Protein 7ZNX (pdb70)

B-factor: mean 15.58, std 8.01, range [6.92, 52.39]

Radius of gyration: 19.95 Å; Cα contacts (8 Å, |Δi|>4): 826; chains: 2; bounding box: 30×47×55 Å

Foldseek 3Di:
DQKWWKAQPVLRFTFFQPPVPSWFTAGHHDDPDQRRIWDWDDPDPQKTWTAGRVPRFTWAFPPHDDDAFGFITTHNDTAIWHWAADPVGSQWIWTARPPDQWTWFQPPLSHNDGPRTIHTHGDDPRSRRIIHIGGD/DFKWWKAQQQQRFTFFQPPVPSWFTAGAHDDPPQRRIWDWADPDPQKTWTAGRVPRFTWAFPPHDDEAFGFTTTHPDTAIWHWAADPVGRQWIWTARPPFQWTWFQPPLNHNDGPRTIHTHGDDNRSRRIIHIGGD

Nearest PDB structures (foldseek):
  7znx-assembly2_B  TM=1.006E+00  e=2.587E-26  Coprinopsis cinerea
  4izx-assembly1_A  TM=9.818E-01  e=1.485E-15  Macrolepiota procera
  3pg0-assembly1_A  TM=9.093E-01  e=1.944E-11  synthetic construct
  3vsf-assembly4_D  TM=8.795E-01  e=3.672E-07  Acetivibrio thermocellus ATCC 27405
  8bez-assembly1_B  TM=7.295E-01  e=6.936E-03  Lysinibacillus sphaericus

InterPro domains:
  IPR000772 Ricin B, lectin domain [PF14200] (3-77)
  IPR035992 Ricin B-like lectins [SSF50370] (2-121)

Sequence (272 aa):
PGRYRVINVKGGTALDLDINNNSTVHGWAFHGGDNQLWDFEHIGDNIWTICNANTGGYLAIVNGIAGDGVKKAVSWADPFEWAVWPDENDGSVWRIGVPDTAFHLDLSDHGNSADGTAVQVWNASDGRNQCWVVEEAPGRYRVINVKGGTALDLDINNNSTVHGWAFHGGDNQLWDFEEHIGDNIWTICNANTGGYLAIVNGIAGDGVKAVSWADPFEWAVWPDENDGSVWRIGVPDTAFHLDLSDHGNSSADGTAVQVWNASDGRNQCWVVEEA

Solvent-accessible surface area: 11494 Å² total; per-residue (Å²): 66,16,102,4,67,0,23,2,53,111,8,50,8,0,1,4,0,26,109,137,80,67,44,55,2,13,2,97,53,74,111,31,28,72,7,0,14,1,15,1,77,22,91,25,136,22,36,2,9,0,20,2,21,64,58,42,7,53,0,0,0,66,131,30,141,31,17,74,23,38,92,4,19,24,73,104,97,75,25,83,0,18,1,58,39,6,131,118,54,56,80,9,31,6,0,1,19,38,157,59,49,40,12,0,8,1,18,99,155,4,55,70,52,74,35,13,27,0,19,0,107,62,49,57,114,29,62,18,1,0,2,41,8,53,80,61,123,34,96,44,72,0,24,2,51,116,9,50,8,0,1,4,0,24,108,135,82,68,45,55,1,14,2,98,54,76,111,31,26,71,7,0,15,2,20,8,90,93,86,26,139,91,35,54,6,0,22,2,19,65,59,42,8,48,0,0,0,40,33,20,6,3,1,38,7,0,85,3,19,27,77,98,98,76,24,88,0,19,18,70,73,5,135,115,53,54,81,11,79,6,0,0,14,33,146,33,50,8,14,0,6,0,14,97,140,5,57,70,53,74,34,17,29,0,12,0,104,57,49,56,111,28,67,11,1,0,2,41,20,57,130,76

Organism: Coprinopsis cinerea (strain Okayama-7 / 130 / ATCC MYA-4618 / FGSC 9003) (NCBI:txid240176)

Secondary structure (DSSP, 8-state):
--EEEEEETTT-PEEEE-TTTS-BEEEE-----GGG-EEEEEEETTEEEEEETTT-PEEEEGGG---TTPBEEEESS---EEEEE-SS-TTSEEEE-TTSSEEEEEHHHH--STTEEEEEEE--S-GGG-EEEEE-/-EEEEEEETTT--EEEE-TTTS-BEEEE-----GGG-EEEEEEETTEEEEEETTT-PEEEETTS---TTPBEEEESS---EEEEE-SS-TTSEEEE-TTSSEEEEEHHHH--STTEEEEEEE--S-GGG-EEEEE-

Structure (mmCIF, N/CA/C/O backbone):
data_7ZNX
#
_entry.id   7ZNX
#
_cell.length_a   34.664
_cell.length_b   94.403
_cell.length_c   52.151
_cell.angle_alpha   90.000
_cell.angle_beta   103.060
_cell.angle_gamma   90.000
#
_symmetry.space_group_name_H-M   'P 1 21 1'
#
loop_
_entity.id
_entity.type
_entity.pdbx_description
1 polymer 'Cocaprin 1'
2 water water
#
loop_
_atom_site.group_PDB
_atom_site.id
_atom_site.type_symbol
_atom_site.label_atom_id
_atom_site.label_alt_id
_atom_site.label_comp_id
_atom_site.label_asym_id
_atom_site.label_entity_id
_atom_site.label_seq_id
_atom_site.pdbx_PDB_ins_code
_atom_site.Cartn_x
_atom_site.Cartn_y
_atom_site.Cartn_z
_atom_site.occupancy
_atom_site.B_iso_or_equiv
_atom_site.auth_seq_id
_atom_site.auth_comp_id
_atom_site.auth_asym_id
_atom_site.auth_atom_id
_atom_site.pdbx_PDB_model_num
ATOM 1 N N . PRO A 1 4 ? 45.018 11.168 70.889 1.00 34.94 3 PRO A N 1
ATOM 2 C CA . PRO A 1 4 ? 44.177 12.171 71.561 1.00 38.95 3 PRO A CA 1
ATOM 3 C C . PRO A 1 4 ? 42.718 11.704 71.657 1.00 29.40 3 PRO A C 1
ATOM 4 O O . PRO A 1 4 ? 42.396 10.706 71.035 1.00 33.10 3 PRO A O 1
ATOM 8 N N . GLY A 1 5 ? 41.889 12.425 72.420 1.00 24.38 4 GLY A N 1
ATOM 9 C CA . GLY A 1 5 ? 40.471 12.051 72.598 1.00 17.69 4 GLY A CA 1
ATOM 10 C C . GLY A 1 5 ? 39.984 11.125 71.499 1.00 14.75 4 GLY A C 1
ATOM 11 O O . GLY A 1 5 ? 39.818 11.600 70.356 1.00 14.31 4 GLY A O 1
ATOM 12 N N . ARG A 1 6 ? 39.776 9.845 71.824 1.00 11.30 5 ARG A N 1
ATOM 13 C CA . ARG A 1 6 ? 39.362 8.867 70.788 1.00 10.02 5 ARG A CA 1
ATOM 14 C C . ARG A 1 6 ? 37.831 8.817 70.687 1.00 10.70 5 ARG A C 1
ATOM 15 O O . ARG A 1 6 ? 37.133 8.657 71.704 1.00 10.69 5 ARG A O 1
ATOM 23 N N . TYR A 1 7 ? 37.300 9.034 69.490 1.00 10.45 6 TYR A N 1
ATOM 24 C CA . TYR A 1 7 ? 35.839 9.157 69.293 1.00 10.42 6 TYR A CA 1
ATOM 25 C C . TYR A 1 7 ? 35.337 8.282 68.132 1.00 9.85 6 TYR A C 1
ATOM 26 O O . TYR A 1 7 ? 36.062 8.001 67.184 1.00 9.52 6 TYR A O 1
ATOM 35 N N . ARG A 1 8 ? 34.092 7.854 68.239 1.00 9.87 7 ARG A N 1
ATOM 36 C CA . ARG A 1 8 ? 33.334 7.376 67.064 1.00 9.79 7 ARG A CA 1
ATOM 37 C C . ARG A 1 8 ? 32.633 8.570 66.417 1.00 9.00 7 ARG A C 1
ATOM 38 O O . ARG A 1 8 ? 32.421 9.620 67.088 1.00 8.95 7 ARG A O 1
ATOM 46 N N . VAL A 1 9 ? 32.330 8.453 65.132 1.00 8.34 8 VAL A N 1
ATOM 47 C CA . VAL A 1 9 ? 31.766 9.568 64.330 1.00 8.34 8 VAL A CA 1
ATOM 48 C C . VAL A 1 9 ? 30.635 8.972 63.515 1.00 8.97 8 VAL A C 1
ATOM 49 O O . VAL A 1 9 ? 30.906 8.250 62.561 1.00 8.53 8 VAL A O 1
ATOM 53 N N . ILE A 1 10 ? 29.405 9.193 63.958 1.00 8.97 9 ILE A N 1
ATOM 54 C CA . ILE A 1 10 ? 28.234 8.518 63.387 1.00 8.71 9 ILE A CA 1
ATOM 55 C C . ILE A 1 10 ? 27.482 9.531 62.534 1.00 8.53 9 ILE A C 1
ATOM 56 O O . ILE A 1 10 ? 27.127 10.641 63.028 1.00 9.00 9 ILE A O 1
ATOM 61 N N . ASN A 1 11 ? 27.165 9.142 61.311 1.00 8.05 10 ASN A N 1
ATOM 62 C CA . ASN A 1 11 ? 26.374 9.998 60.397 1.00 8.30 10 ASN A CA 1
ATOM 63 C C . ASN A 1 11 ? 24.954 10.130 60.969 1.00 8.78 10 ASN A C 1
ATOM 64 O O . ASN A 1 11 ? 24.325 9.115 61.274 1.00 9.89 10 ASN A O 1
ATOM 69 N N . VAL A 1 12 ? 24.407 11.336 61.018 1.00 9.12 11 VAL A N 1
ATOM 70 C CA . VAL A 1 12 ? 23.053 11.562 61.574 1.00 9.40 11 VAL A CA 1
ATOM 71 C C . VAL A 1 12 ? 22.026 10.930 60.633 1.00 10.73 11 VAL A C 1
ATOM 72 O O . VAL A 1 12 ? 21.095 10.234 61.117 1.00 11.10 11 VAL A O 1
ATOM 76 N N . LYS A 1 13 ? 22.140 11.137 59.335 1.00 10.12 12 LYS A N 1
ATOM 77 C CA . LYS A 1 13 ? 21.089 10.614 58.441 1.00 9.98 12 LYS A CA 1
ATOM 78 C C . LYS A 1 13 ? 21.241 9.096 58.244 1.00 11.02 12 LYS A C 1
ATOM 79 O O . LYS A 1 13 ? 20.231 8.392 58.334 1.00 12.54 12 LYS A O 1
ATOM 85 N N . GLY A 1 14 ? 22.450 8.611 57.937 1.00 10.15 13 GLY A N 1
ATOM 86 C CA . GLY A 1 14 ? 22.716 7.209 57.604 1.00 9.59 13 GLY A CA 1
ATOM 87 C C . GLY A 1 14 ? 22.720 6.301 58.845 1.00 9.52 13 GLY A C 1
ATOM 88 O O . GLY A 1 14 ? 22.476 5.102 58.714 1.00 10.08 13 GLY A O 1
ATOM 89 N N . GLY A 1 15 ? 23.061 6.838 60.016 1.00 9.64 14 GLY A N 1
ATOM 90 C CA . GLY A 1 15 ? 23.201 6.061 61.265 1.00 10.15 14 GLY A CA 1
ATOM 91 C C . GLY A 1 15 ? 24.453 5.198 61.343 1.00 10.11 14 GLY A C 1
ATOM 92 O O . GLY A 1 15 ? 24.613 4.479 62.340 1.00 11.75 14 GLY A O 1
ATOM 93 N N . THR A 1 16 ? 25.330 5.300 60.358 1.00 9.55 15 THR A N 1
ATOM 94 C CA . THR A 1 16 ? 26.507 4.433 60.207 1.00 9.55 15 THR A CA 1
ATOM 95 C C . THR A 1 16 ? 27.743 5.198 60.678 1.00 9.25 15 THR A C 1
ATOM 96 O O . THR A 1 16 ? 27.758 6.433 60.660 1.00 9.62 15 THR A O 1
ATOM 100 N N . ALA A 1 17 ? 28.782 4.456 61.020 1.00 8.71 16 ALA A N 1
ATOM 101 C CA . ALA A 1 17 ? 30.043 5.000 61.551 1.00 8.86 16 ALA A CA 1
ATOM 102 C C . ALA A 1 17 ? 30.974 5.348 60.401 1.00 8.81 16 ALA A C 1
ATOM 103 O O . ALA A 1 17 ? 31.072 4.599 59.427 1.00 9.43 16 ALA A O 1
ATOM 105 N N . LEU A 1 18 ? 31.671 6.460 60.562 1.00 8.19 17 LEU A N 1
ATOM 106 C CA . LEU A 1 18 ? 32.817 6.820 59.703 1.00 8.18 17 LEU A CA 1
ATOM 107 C C . LEU A 1 18 ? 33.866 5.717 59.881 1.00 8.22 17 LEU A C 1
ATOM 108 O O . LEU A 1 18 ? 34.305 5.431 61.039 1.00 9.08 17 LEU A O 1
ATOM 113 N N . ASP A 1 19 ? 34.177 5.024 58.789 1.00 8.02 18 ASP A N 1
ATOM 114 C CA . ASP A 1 19 ? 34.906 3.742 58.855 1.00 8.55 18 ASP A CA 1
ATOM 115 C C . ASP A 1 19 ? 36.006 3.733 57.795 1.00 8.62 18 ASP A C 1
ATOM 116 O O . ASP A 1 19 ? 35.739 4.041 56.609 1.00 8.12 18 ASP A O 1
ATOM 121 N N . LEU A 1 20 ? 37.201 3.341 58.195 1.00 9.02 19 LEU A N 1
ATOM 122 C CA . LEU A 1 20 ? 38.319 3.172 57.224 1.00 10.19 19 LEU A CA 1
ATOM 123 C C . LEU A 1 20 ? 38.329 1.716 56.775 1.00 10.24 19 LEU A C 1
ATOM 124 O O . LEU A 1 20 ? 38.531 0.823 57.615 1.00 9.88 19 LEU A O 1
ATOM 129 N N . ASP A 1 21 ? 38.140 1.494 55.491 1.00 10.65 20 ASP A N 1
ATOM 130 C CA . ASP A 1 21 ? 37.988 0.140 54.901 1.00 12.35 20 ASP A CA 1
ATOM 131 C C . ASP A 1 21 ? 39.099 -0.784 55.418 1.00 13.34 20 ASP A C 1
ATOM 132 O O . ASP A 1 21 ? 40.277 -0.498 55.236 1.00 11.72 20 ASP A O 1
ATOM 137 N N . ILE A 1 22 ? 38.699 -1.892 56.021 1.00 15.05 21 ILE A N 1
ATOM 138 C CA . ILE A 1 22 ? 39.603 -2.823 56.736 1.00 17.47 21 ILE A CA 1
ATOM 139 C C . ILE A 1 22 ? 40.477 -3.549 55.711 1.00 21.33 21 ILE A C 1
ATOM 140 O O . ILE A 1 22 ? 41.507 -4.082 56.132 1.00 19.68 21 ILE A O 1
ATOM 145 N N . ASN A 1 23 ? 40.079 -3.572 54.443 1.00 20.62 22 ASN A N 1
ATOM 146 C CA . ASN A 1 23 ? 40.765 -4.364 53.384 1.00 25.26 22 ASN A CA 1
ATOM 147 C C . ASN A 1 23 ? 41.831 -3.520 52.676 1.00 25.41 22 ASN A C 1
ATOM 148 O O . ASN A 1 23 ? 42.938 -4.064 52.436 1.00 28.95 22 ASN A O 1
ATOM 153 N N . ASN A 1 24 ? 41.575 -2.241 52.396 1.00 16.84 23 ASN A N 1
ATOM 154 C CA . ASN A 1 24 ? 42.563 -1.405 51.673 1.00 15.72 23 ASN A CA 1
ATOM 155 C C . ASN A 1 24 ? 43.151 -0.320 52.591 1.00 14.37 23 ASN A C 1
ATOM 156 O O . ASN A 1 24 ? 44.167 0.260 52.215 1.00 14.57 23 ASN A O 1
ATOM 161 N N . ASN A 1 25 ? 42.577 -0.067 53.773 1.00 13.13 24 ASN A N 1
ATOM 162 C CA . ASN A 1 25 ? 43.114 0.937 54.712 1.00 14.24 24 ASN A CA 1
ATOM 163 C C . ASN A 1 25 ? 43.221 2.312 54.061 1.00 12.65 24 ASN A C 1
ATOM 164 O O . ASN A 1 25 ? 44.062 3.087 54.479 1.00 13.38 24 ASN A O 1
ATOM 169 N N . SER A 1 26 ? 42.397 2.600 53.069 1.00 12.62 25 SER A N 1
ATOM 170 C CA . SER A 1 26 ? 42.460 3.859 52.306 1.00 13.57 25 SER A CA 1
ATOM 171 C C . SER A 1 26 ? 41.075 4.485 52.138 1.00 12.06 25 SER A C 1
ATOM 172 O O . SER A 1 26 ? 40.918 5.653 52.484 1.00 12.94 25 SER A O 1
ATOM 175 N N . THR A 1 27 ? 40.102 3.699 51.719 1.00 11.64 26 THR A N 1
ATOM 176 C CA . THR A 1 27 ? 38.747 4.174 51.421 1.00 11.93 26 THR A CA 1
ATOM 177 C C . THR A 1 27 ? 37.992 4.486 52.718 1.00 10.84 26 THR A C 1
ATOM 178 O O . THR A 1 27 ? 38.059 3.713 53.661 1.00 11.75 26 THR A O 1
ATOM 182 N N . VAL A 1 28 ? 37.333 5.627 52.762 1.00 10.66 27 VAL A N 1
ATOM 183 C CA . VAL A 1 28 ? 36.530 5.991 53.936 1.00 9.53 27 VAL A CA 1
ATOM 184 C C . VAL A 1 28 ? 35.080 5.864 53.518 1.00 9.33 27 VAL A C 1
ATOM 185 O O . VAL A 1 28 ? 34.648 6.498 52.493 1.00 8.86 27 VAL A O 1
ATOM 189 N N . HIS A 1 29 ? 34.319 5.132 54.319 1.00 9.97 28 HIS A N 1
ATOM 190 C CA . HIS A 1 29 ? 32.909 4.862 53.988 1.00 9.23 28 HIS A CA 1
ATOM 191 C C . HIS A 1 29 ? 32.068 4.760 55.248 1.00 9.57 28 HIS A C 1
ATOM 192 O O . HIS A 1 29 ? 32.630 4.761 56.372 1.00 9.84 28 HIS A O 1
ATOM 199 N N . GLY A 1 30 ? 30.753 4.681 55.088 1.00 9.09 29 GLY A N 1
ATOM 200 C CA . GLY A 1 30 ? 29.893 4.436 56.248 1.00 8.63 29 GLY A CA 1
ATOM 201 C C . GLY A 1 30 ? 29.748 2.941 56.464 1.00 9.47 29 GLY A C 1
ATOM 202 O O . GLY A 1 30 ? 29.548 2.206 55.488 1.00 10.33 29 GLY A O 1
ATOM 203 N N . TRP A 1 31 ? 29.798 2.506 57.730 1.00 9.35 30 TRP A N 1
ATOM 204 C CA . TRP A 1 31 ? 2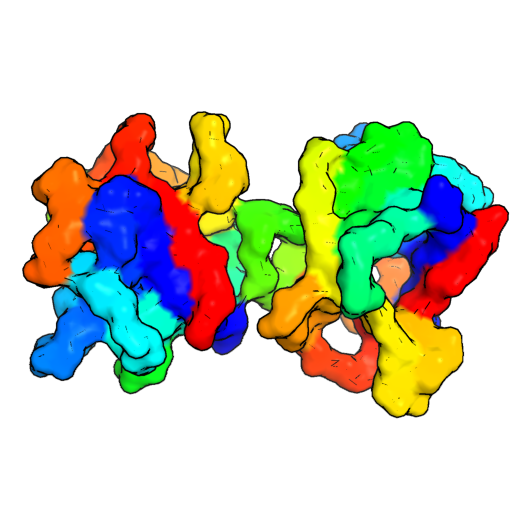9.599 1.077 58.079 1.00 9.93 30 TRP A CA 1
ATOM 205 C C . TRP A 1 31 ? 28.876 0.990 59.411 1.00 9.74 30 TRP A C 1
ATOM 206 O O . TRP A 1 31 ? 29.165 1.808 60.318 1.00 8.82 30 TRP A O 1
ATOM 217 N N . ALA A 1 32 ? 28.026 -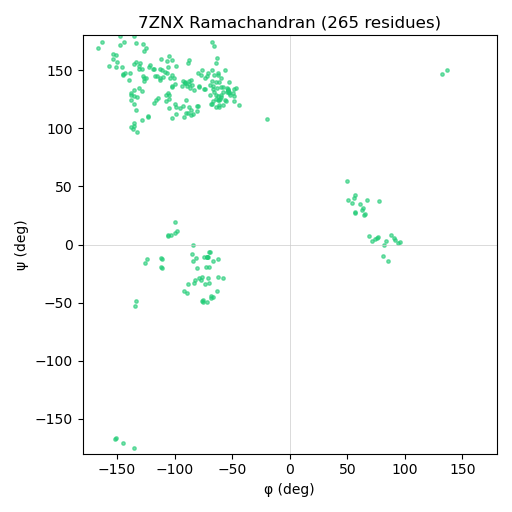0.013 59.565 1.00 9.18 31 ALA A N 1
ATOM 218 C CA . ALA A 1 32 ? 27.335 -0.255 60.838 1.00 9.56 31 ALA A CA 1
ATOM 219 C C . ALA A 1 32 ? 28.353 -0.310 61.991 1.00 9.39 31 ALA A C 1
ATOM 220 O O . ALA A 1 32 ? 29.371 -1.023 61.883 1.00 9.50 31 ALA A O 1
ATOM 222 N N . PHE A 1 33 ? 28.136 0.458 63.053 1.00 10.00 32 PHE A N 1
ATOM 223 C CA . PHE A 1 33 ? 29.135 0.583 64.138 1.00 9.85 32 PHE A CA 1
ATOM 224 C C . PHE A 1 33 ? 29.370 -0.769 64.797 1.00 10.26 32 PHE A C 1
ATOM 225 O O . PHE A 1 33 ? 28.395 -1.367 65.294 1.00 12.78 32 PHE A O 1
ATOM 233 N N . HIS A 1 34 ? 30.629 -1.173 64.897 1.00 9.71 33 HIS A N 1
ATOM 234 C CA . HIS A 1 34 ? 30.967 -2.359 65.708 1.00 9.85 33 HIS A CA 1
ATOM 235 C C . HIS A 1 34 ? 32.004 -2.028 66.771 1.00 10.98 33 HIS A C 1
ATOM 236 O O . HIS A 1 34 ? 32.188 -2.835 67.697 1.00 12.06 33 HIS A O 1
ATOM 243 N N . GLY A 1 35 ? 32.657 -0.872 66.697 1.00 10.97 34 GLY A N 1
ATOM 244 C CA . GLY A 1 35 ? 33.615 -0.493 67.764 1.00 10.59 34 GLY A CA 1
ATOM 245 C C . GLY A 1 35 ? 35.051 -0.922 67.531 1.00 11.41 34 GLY A C 1
ATOM 246 O O . GLY A 1 35 ? 35.872 -0.642 68.405 1.00 11.07 34 GLY A O 1
ATOM 247 N N . GLY A 1 36 ? 35.383 -1.519 66.395 1.00 11.42 35 GLY A N 1
ATOM 248 C CA . GLY A 1 36 ? 36.761 -1.797 65.994 1.00 11.04 35 GLY A CA 1
ATOM 249 C C . GLY A 1 36 ? 37.570 -0.547 65.810 1.00 11.28 35 GLY A C 1
ATOM 250 O O . GLY A 1 36 ? 36.971 0.515 65.516 1.00 10.53 35 GLY A O 1
ATOM 251 N N . ASP A 1 37 ? 38.891 -0.681 65.841 1.00 10.95 36 ASP A N 1
ATOM 252 C CA . ASP A 1 37 ? 39.782 0.506 65.809 1.00 11.79 36 ASP A CA 1
ATOM 253 C C . ASP A 1 37 ? 39.567 1.246 64.489 1.00 11.32 36 ASP A C 1
ATOM 254 O O . ASP A 1 37 ? 39.777 2.462 64.457 1.00 11.09 36 ASP A O 1
ATOM 259 N N . ASN A 1 38 ? 39.168 0.565 63.411 1.00 9.98 37 ASN A N 1
ATOM 260 C CA . ASN A 1 38 ? 39.072 1.277 62.116 1.00 9.99 37 ASN A CA 1
ATOM 261 C C . ASN A 1 38 ? 37.882 2.236 62.122 1.00 9.90 37 ASN A C 1
ATOM 262 O O . ASN A 1 38 ? 37.750 2.999 61.113 1.00 9.09 37 ASN A O 1
ATOM 267 N N . GLN A 1 39 ? 37.011 2.136 63.126 1.00 9.16 38 GLN A N 1
ATOM 268 C CA . GLN A 1 39 ? 35.835 3.045 63.259 1.00 9.02 38 GLN A CA 1
ATOM 269 C C . GLN A 1 39 ? 36.074 4.054 64.387 1.00 8.67 38 GLN A C 1
ATOM 270 O O . GLN A 1 39 ? 35.137 4.746 64.776 1.00 9.04 38 GLN A O 1
ATOM 276 N N . LEU A 1 40 ? 37.281 4.088 64.954 1.00 8.79 39 LEU A N 1
ATOM 277 C CA . LEU A 1 40 ? 37.635 5.044 66.021 1.00 9.52 39 LEU A CA 1
ATOM 278 C C . LEU A 1 40 ? 38.669 6.022 65.501 1.00 9.47 39 LEU A C 1
ATOM 279 O O . LEU A 1 40 ? 39.557 5.673 64.749 1.00 9.15 39 LEU A O 1
ATOM 284 N N . TRP A 1 41 ? 38.541 7.248 65.948 1.00 9.10 40 TRP A N 1
ATOM 285 C CA . TRP A 1 41 ? 39.297 8.370 65.409 1.00 8.85 40 TRP A CA 1
ATOM 286 C C . TRP A 1 41 ? 39.835 9.238 66.541 1.00 8.82 40 TRP A C 1
ATOM 287 O O . TRP A 1 41 ? 39.037 9.683 67.394 1.00 8.54 40 TRP A O 1
ATOM 298 N N . ASP A 1 42 ? 41.144 9.482 66.485 1.00 9.72 41 ASP A N 1
ATOM 299 C CA . ASP A 1 42 ? 41.828 10.341 67.450 1.00 10.69 41 ASP A CA 1
ATOM 300 C C . ASP A 1 42 ? 41.689 11.768 66.937 1.00 10.00 41 ASP A C 1
ATOM 301 O O . ASP A 1 42 ? 42.302 12.123 65.929 1.00 9.87 41 ASP A O 1
ATOM 306 N N . PHE A 1 43 ? 40.918 12.550 67.648 1.00 9.96 42 PHE A N 1
ATOM 307 C CA . PHE A 1 43 ? 40.726 13.991 67.380 1.00 10.14 42 PHE A CA 1
ATOM 308 C C . PHE A 1 43 ? 41.815 14.756 68.126 1.00 11.15 42 PHE A C 1
ATOM 309 O O . PHE A 1 43 ? 41.819 14.754 69.393 1.00 11.90 42 PHE A O 1
ATOM 317 N N . GLU A 1 44 ? 42.733 15.401 67.406 1.00 11.12 43 GLU A N 1
ATOM 318 C CA . GLU A 1 44 ? 43.791 16.215 68.062 1.00 14.01 43 GLU A CA 1
ATOM 319 C C . GLU A 1 44 ? 43.432 17.664 67.793 1.00 13.03 43 GLU A C 1
ATOM 320 O O . GLU A 1 44 ? 43.284 18.025 66.630 1.00 11.00 43 GLU A O 1
ATOM 326 N N . HIS A 1 45 ? 43.274 18.471 68.836 1.00 12.01 44 HIS A N 1
ATOM 327 C CA . HIS A 1 45 ? 42.947 19.896 68.648 1.00 12.84 44 HIS A CA 1
ATOM 328 C C . HIS A 1 45 ? 44.223 20.673 68.318 1.00 14.66 44 HIS A C 1
ATOM 329 O O . HIS A 1 45 ? 45.170 20.622 69.115 1.00 13.85 44 HIS A O 1
ATOM 336 N N . ILE A 1 46 ? 44.237 21.297 67.142 1.00 15.71 45 ILE A N 1
ATOM 337 C CA . ILE A 1 46 ? 45.377 22.096 66.619 1.00 19.55 45 ILE A CA 1
ATOM 338 C C . ILE A 1 46 ? 45.249 23.490 67.229 1.00 19.99 45 ILE A C 1
ATOM 339 O O . ILE A 1 46 ? 46.304 24.069 67.491 1.00 25.54 45 ILE A O 1
ATOM 344 N N . GLY A 1 47 ? 44.038 23.982 67.459 1.00 20.05 46 GLY A N 1
ATOM 345 C CA . GLY A 1 47 ? 43.751 25.382 67.883 1.00 20.17 46 GLY A CA 1
ATOM 346 C C . GLY A 1 47 ? 42.564 25.973 67.133 1.00 21.28 46 GLY A C 1
ATOM 347 O O . GLY A 1 47 ? 42.325 25.585 65.985 1.00 19.03 46 GLY A O 1
ATOM 348 N N . ASP A 1 48 ? 41.818 26.893 67.753 1.00 21.93 47 ASP A N 1
ATOM 349 C CA . ASP A 1 48 ? 40.642 27.575 67.157 1.00 20.42 47 ASP A CA 1
ATOM 350 C C . ASP A 1 48 ? 39.653 26.570 66.563 1.00 19.93 47 ASP A C 1
ATOM 351 O O . ASP A 1 48 ? 38.988 26.876 65.602 1.00 18.83 47 ASP A O 1
ATOM 356 N N . ASN A 1 49 ? 39.467 25.433 67.223 1.00 17.40 48 ASN A N 1
ATOM 357 C C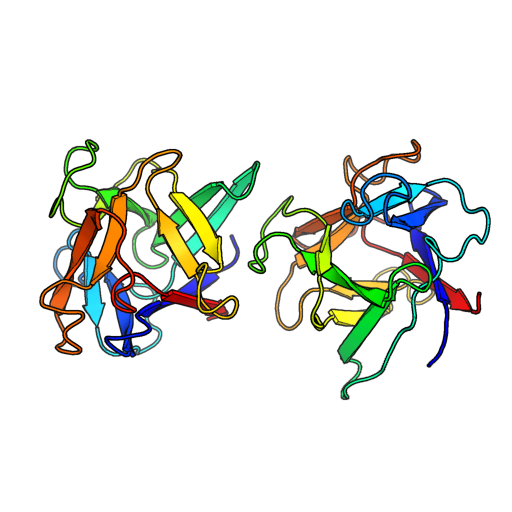A . ASN A 1 49 ? 38.431 24.437 66.856 1.00 17.18 48 ASN A CA 1
ATOM 358 C C . ASN A 1 49 ? 38.740 23.903 65.457 1.00 14.14 48 ASN A C 1
ATOM 359 O O . ASN A 1 49 ? 37.785 23.514 64.760 1.00 15.19 48 ASN A O 1
ATOM 364 N N . ILE A 1 50 ? 40.019 23.889 65.125 1.00 12.96 49 ILE A N 1
ATOM 365 C CA . ILE A 1 50 ? 40.614 23.105 63.989 1.00 13.40 49 ILE A CA 1
ATOM 366 C C . ILE A 1 50 ? 41.246 21.825 64.547 1.00 11.96 49 ILE A C 1
ATOM 367 O O . ILE A 1 50 ? 41.948 21.866 65.557 1.00 12.05 49 ILE A O 1
ATOM 372 N N . TRP A 1 51 ? 41.056 20.722 63.857 1.00 10.93 50 TRP A N 1
ATOM 373 C CA . TRP A 1 51 ? 41.427 19.369 64.336 1.00 10.03 50 TRP A CA 1
ATOM 374 C C . TRP A 1 51 ? 42.126 18.563 63.241 1.00 9.70 50 TRP A C 1
ATOM 375 O O . TRP A 1 51 ? 41.767 18.750 62.065 1.00 10.49 50 TRP A O 1
ATOM 386 N N . THR A 1 52 ? 42.937 17.593 63.663 1.00 9.86 51 THR A N 1
ATOM 387 C CA . THR A 1 52 ? 43.280 16.422 62.851 1.00 10.01 51 THR A CA 1
ATOM 388 C C . THR A 1 52 ? 42.505 15.232 63.427 1.00 9.73 51 THR A C 1
ATOM 389 O O . THR A 1 52 ? 42.153 15.202 64.623 1.00 10.33 51 THR A O 1
ATOM 393 N N . ILE A 1 53 ? 42.227 14.274 62.560 1.00 9.41 52 ILE A N 1
ATOM 394 C CA . ILE A 1 53 ? 41.280 13.168 62.846 1.00 9.57 52 ILE A CA 1
ATOM 395 C C . ILE A 1 53 ? 41.972 11.918 62.341 1.00 9.82 52 ILE A C 1
ATOM 396 O O . ILE A 1 53 ? 42.078 11.740 61.128 1.00 9.67 52 ILE A O 1
ATOM 401 N N . CYS A 1 54 ? 42.492 11.134 63.258 1.00 9.62 53 CYS A N 1
ATOM 402 C CA . CYS A 1 54 ? 43.496 10.119 62.920 1.00 10.69 53 CYS A CA 1
ATOM 403 C C . CYS A 1 54 ? 42.955 8.728 63.250 1.00 9.88 53 CYS A C 1
ATOM 404 O O . CYS A 1 54 ? 42.561 8.460 64.370 1.00 9.56 53 CYS A O 1
ATOM 407 N N . ASN A 1 55 ? 42.903 7.867 62.256 1.00 9.00 54 ASN A N 1
ATOM 408 C CA . ASN A 1 55 ? 42.318 6.536 62.463 1.00 9.38 54 ASN A CA 1
ATOM 409 C C . ASN A 1 55 ? 43.081 5.773 63.554 1.00 10.21 54 ASN A C 1
ATOM 410 O O . ASN A 1 55 ? 44.307 5.674 63.457 1.00 9.78 54 ASN A O 1
ATOM 415 N N . ALA A 1 56 ? 42.368 5.130 64.449 1.00 10.63 55 ALA A N 1
ATOM 416 C CA . ALA A 1 56 ? 42.953 4.321 65.550 1.00 10.65 55 ALA A CA 1
ATOM 417 C C . ALA A 1 56 ? 43.588 3.066 64.968 1.00 12.13 55 ALA A C 1
ATOM 418 O O . ALA A 1 56 ? 44.547 2.536 65.586 1.00 13.06 55 ALA A O 1
ATOM 420 N N . ASN A 1 57 ? 43.038 2.513 63.892 1.00 11.97 56 ASN A N 1
ATOM 421 C CA . ASN A 1 57 ? 43.527 1.215 63.373 1.00 12.62 56 ASN A CA 1
ATOM 422 C C . ASN A 1 57 ? 44.899 1.442 62.728 1.00 13.49 56 ASN A C 1
ATOM 423 O O . ASN A 1 57 ? 45.832 0.651 62.978 1.00 16.22 56 ASN A O 1
ATOM 428 N N . THR A 1 58 ? 45.017 2.435 61.854 1.00 11.51 57 THR A N 1
ATOM 429 C CA . THR A 1 58 ? 46.183 2.553 60.950 1.00 12.08 57 THR A CA 1
ATOM 430 C C . THR A 1 58 ? 47.085 3.734 61.294 1.00 11.16 57 THR A C 1
ATOM 431 O O . THR A 1 58 ? 48.212 3.779 60.742 1.00 12.70 57 THR A O 1
ATOM 435 N N . GLY A 1 59 ? 46.620 4.744 62.015 1.00 11.13 58 GLY A N 1
ATOM 436 C CA . GLY A 1 59 ? 47.403 5.978 62.165 1.00 11.58 58 GLY A CA 1
ATOM 437 C C . GLY A 1 59 ? 47.237 6.926 60.975 1.00 11.76 58 GLY A C 1
ATOM 438 O O . GLY A 1 59 ? 47.914 7.984 60.946 1.00 12.99 58 GLY A O 1
ATOM 439 N N . GLY A 1 60 ? 46.444 6.546 59.986 1.00 12.03 59 GLY A N 1
ATOM 440 C CA . GLY A 1 60 ? 46.139 7.420 58.840 1.00 12.34 59 GLY A CA 1
ATOM 441 C C . GLY A 1 60 ? 45.190 8.537 59.214 1.00 13.06 59 GLY A C 1
ATOM 442 O O . GLY A 1 60 ? 44.181 8.270 59.904 1.00 13.21 59 GLY A O 1
ATOM 443 N N . TYR A 1 61 ? 45.396 9.723 58.640 1.00 11.13 60 TYR A N 1
ATOM 444 C CA . TYR A 1 61 ? 44.532 10.876 58.897 1.00 10.70 60 TYR A CA 1
ATOM 445 C C . TYR A 1 61 ? 43.405 10.935 57.893 1.00 10.49 60 TYR A C 1
ATOM 446 O O . TYR A 1 61 ? 43.594 10.674 56.678 1.00 10.38 60 TYR A O 1
ATOM 455 N N . LEU A 1 62 ? 42.216 11.287 58.410 1.00 8.99 61 LEU A N 1
ATOM 456 C CA . LEU A 1 62 ? 41.078 11.625 57.528 1.00 8.69 61 LEU A CA 1
ATOM 457 C C . LEU A 1 62 ? 41.496 12.799 56.673 1.00 8.47 61 LEU A C 1
ATOM 458 O O . LEU A 1 62 ? 41.847 13.858 57.213 1.00 7.39 61 LEU A O 1
ATOM 463 N N . ALA A 1 63 ? 41.339 12.629 55.351 1.00 8.20 62 ALA A N 1
ATOM 464 C CA . ALA A 1 63 ? 41.669 13.662 54.369 1.00 9.03 62 ALA A CA 1
ATOM 465 C C . ALA A 1 63 ? 40.789 13.499 53.138 1.00 9.35 62 ALA A C 1
ATOM 466 O O . ALA A 1 63 ? 39.807 12.792 53.205 1.00 9.13 62 ALA A O 1
ATOM 468 N N . ILE A 1 64 ? 41.129 14.192 52.061 1.00 9.64 63 ILE A N 1
ATOM 469 C CA . ILE A 1 64 ? 40.421 14.088 50.777 1.00 9.68 63 ILE A CA 1
ATOM 470 C C . ILE A 1 64 ? 41.416 13.776 49.674 1.00 9.70 63 ILE A C 1
ATOM 471 O O . ILE A 1 64 ? 42.528 14.233 49.774 1.00 9.47 63 ILE A O 1
ATOM 476 N N . VAL A 1 65 ? 40.988 12.965 48.728 1.00 9.87 64 VAL A N 1
ATOM 477 C CA . VAL A 1 65 ? 41.885 12.447 47.667 1.00 10.84 64 VAL A CA 1
ATOM 478 C C . VAL A 1 65 ? 42.508 13.642 46.952 1.00 11.63 64 VAL A C 1
ATOM 479 O O . VAL A 1 65 ? 41.745 14.505 46.473 1.00 11.78 64 VAL A O 1
ATOM 483 N N . ASN A 1 66 ? 43.833 13.652 46.915 1.00 12.80 65 ASN A N 1
ATOM 484 C CA . ASN A 1 66 ? 44.650 14.648 46.171 1.00 13.15 65 ASN A CA 1
ATOM 485 C C . ASN A 1 66 ? 44.562 16.049 46.783 1.00 12.66 65 ASN A C 1
ATOM 486 O O . ASN A 1 66 ? 45.141 16.965 46.189 1.00 12.68 65 ASN A O 1
ATOM 491 N N . GLY A 1 67 ? 43.925 16.242 47.946 1.00 10.45 66 GLY A N 1
ATOM 492 C CA . GLY A 1 67 ? 44.096 17.438 48.801 1.00 10.63 66 GLY A CA 1
ATOM 493 C C . GLY A 1 67 ? 43.301 18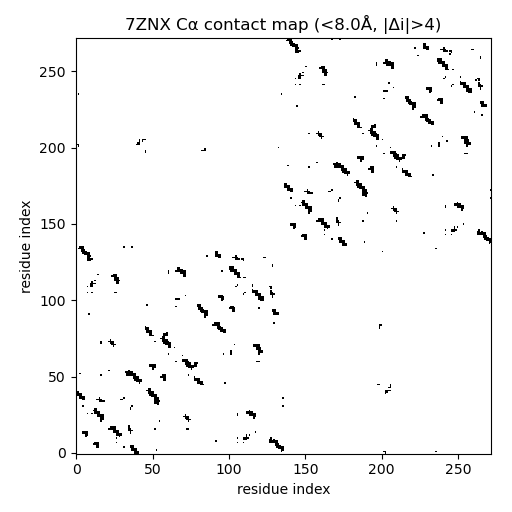.666 48.369 1.00 11.59 66 GLY A C 1
ATOM 494 O O . GLY A 1 67 ? 43.321 19.652 49.130 1.00 14.84 66 GLY A O 1
ATOM 495 N N . ILE A 1 68 ? 42.679 18.687 47.194 1.00 11.14 67 ILE A N 1
ATOM 496 C CA . ILE A 1 68 ? 41.974 19.906 46.702 1.00 11.75 67 ILE A CA 1
ATOM 497 C C . ILE A 1 68 ? 40.474 19.699 46.844 1.00 11.30 67 ILE A C 1
ATOM 498 O O . ILE A 1 68 ? 39.900 18.732 46.335 1.00 9.90 67 ILE A O 1
ATOM 503 N N . ALA A 1 69 ? 39.816 20.620 47.530 1.00 11.57 68 ALA A N 1
ATOM 504 C CA . ALA A 1 69 ? 38.384 20.439 47.864 1.00 10.57 68 ALA A CA 1
ATOM 505 C C . A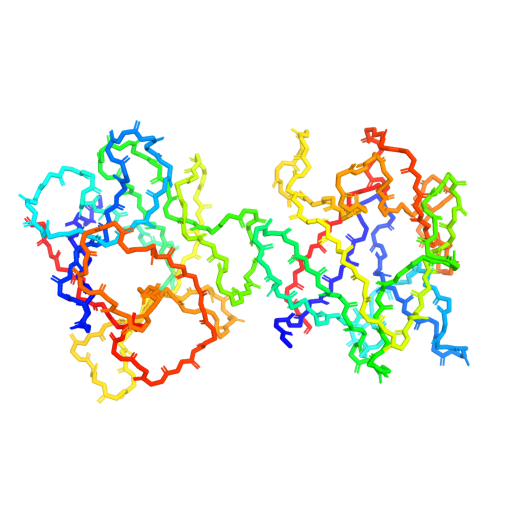LA A 1 69 ? 37.507 20.757 46.649 1.00 10.70 68 ALA A C 1
ATOM 506 O O . ALA A 1 69 ? 37.796 21.743 45.896 1.00 11.42 68 ALA A O 1
ATOM 508 N N . GLY A 1 70 ? 36.516 19.901 46.426 1.00 10.99 69 GLY A N 1
ATOM 509 C CA . GLY A 1 70 ? 35.511 20.040 45.387 1.00 10.46 69 GLY A CA 1
ATOM 510 C C . GLY A 1 70 ? 34.357 19.092 45.602 1.00 10.87 69 GLY A C 1
ATOM 511 O O . GLY A 1 70 ? 34.462 18.150 46.401 1.00 10.48 69 GLY A O 1
ATOM 512 N N . ASP A 1 71 ? 33.302 19.285 44.857 1.00 11.69 70 ASP A N 1
ATOM 513 C CA . ASP A 1 71 ? 32.081 18.468 45.022 1.00 11.23 70 ASP A CA 1
ATOM 514 C C . ASP A 1 71 ? 32.418 17.048 44.670 1.00 11.08 70 ASP A C 1
ATOM 515 O O . ASP A 1 71 ? 32.703 16.760 43.479 1.00 12.26 70 ASP A O 1
ATOM 520 N N . GLY A 1 72 ? 32.269 16.140 45.646 1.00 10.36 71 GLY A N 1
ATOM 521 C CA . GLY A 1 72 ? 32.394 14.710 45.340 1.00 10.75 71 GLY A CA 1
ATOM 522 C C . GLY A 1 72 ? 33.812 14.196 45.422 1.00 10.34 71 GLY A C 1
ATOM 523 O O . GLY A 1 72 ? 34.058 13.010 45.086 1.00 11.88 71 GLY A O 1
ATOM 524 N N . VAL A 1 73 ? 34.731 14.994 45.898 1.00 9.93 72 VAL A N 1
ATOM 525 C CA . VAL A 1 73 ? 36.106 14.507 46.135 1.00 10.05 72 VAL A CA 1
ATOM 526 C C . VAL A 1 73 ? 35.971 13.546 47.323 1.00 10.93 72 VAL A C 1
ATOM 527 O O . VAL A 1 73 ? 35.297 13.931 48.342 1.00 11.73 72 VAL A O 1
ATOM 531 N N . LYS A 1 74 ? 36.487 12.332 47.208 1.00 10.90 73 LYS A N 1
ATOM 532 C CA A LYS A 1 74 ? 36.234 11.303 48.238 0.60 10.99 73 LYS A CA 1
ATOM 533 C CA B LYS A 1 74 ? 36.242 11.283 48.227 0.40 10.69 73 LYS A CA 1
ATOM 534 C C . LYS A 1 74 ? 37.116 11.523 49.458 1.00 10.73 73 LYS A C 1
ATOM 535 O O . LYS A 1 74 ? 38.273 12.024 49.364 1.00 9.35 73 LYS A O 1
ATOM 546 N N . ALA A 1 75 ? 36.606 11.103 50.594 1.00 10.08 74 ALA A N 1
ATOM 547 C CA . ALA A 1 75 ? 37.429 11.069 51.815 1.00 10.02 74 ALA A CA 1
ATOM 548 C C . ALA A 1 75 ? 38.371 9.868 51.744 1.00 10.19 74 ALA A C 1
ATOM 549 O O . ALA A 1 75 ? 37.972 8.847 51.151 1.00 11.67 74 ALA A O 1
ATOM 551 N N . VAL A 1 76 ? 39.540 9.982 52.372 1.00 10.62 75 VAL A N 1
ATOM 552 C CA . VAL A 1 76 ? 40.600 8.952 52.245 1.00 11.23 75 VAL A CA 1
ATOM 553 C C . VAL A 1 76 ? 41.443 9.015 53.498 1.00 11.74 75 VAL A C 1
ATOM 554 O O . VAL A 1 76 ? 41.453 10.078 54.139 1.00 12.21 75 VAL A O 1
ATOM 558 N N . SER A 1 77 ? 42.231 7.983 53.724 1.00 12.47 76 SER A N 1
ATOM 559 C CA . SER A 1 77 ? 43.315 8.008 54.734 1.00 14.32 76 SER A CA 1
ATOM 560 C C . SER A 1 77 ? 44.601 8.574 54.119 1.00 13.70 76 SER A C 1
ATOM 561 O O . SER A 1 77 ? 44.982 8.191 52.968 1.00 17.54 76 SER A O 1
ATOM 564 N N . TRP A 1 78 ? 45.257 9.481 54.838 1.00 13.48 77 TRP A N 1
ATOM 565 C CA . TRP A 1 78 ? 46.566 10.071 54.471 1.00 13.44 77 TRP A CA 1
ATOM 566 C C . TRP A 1 78 ? 47.603 9.740 55.534 1.00 14.41 77 TRP A C 1
ATOM 567 O O . TRP A 1 78 ? 47.276 9.765 56.721 1.00 13.56 77 TRP A O 1
ATOM 578 N N . ALA A 1 79 ? 48.874 9.639 55.147 1.00 12.32 78 ALA A N 1
ATOM 579 C CA . ALA A 1 79 ? 49.988 9.497 56.102 1.00 14.56 78 ALA A CA 1
ATOM 580 C C . ALA A 1 79 ? 50.348 10.875 56.672 1.00 13.93 78 ALA A C 1
ATOM 581 O O . ALA A 1 79 ? 50.801 10.908 57.833 1.00 18.72 78 ALA A O 1
ATOM 583 N N . ASP A 1 80 ? 49.966 11.948 55.996 1.00 14.34 79 ASP A N 1
ATOM 584 C CA . ASP A 1 80 ? 50.133 13.322 56.532 1.00 16.91 79 ASP A CA 1
ATOM 585 C C . ASP A 1 80 ? 48.824 13.841 57.138 1.00 14.25 79 ASP A C 1
ATOM 586 O O . ASP A 1 80 ? 47.722 13.541 56.701 1.00 14.17 79 ASP A O 1
ATOM 591 N N . PRO A 1 81 ? 48.932 14.767 58.096 1.00 13.88 80 PRO A N 1
ATOM 592 C CA . PRO A 1 81 ? 47.747 15.315 58.741 1.00 13.45 80 PRO A CA 1
ATOM 593 C C . PRO A 1 81 ? 46.992 16.210 57.759 1.00 13.31 80 PRO A C 1
ATOM 594 O O . PRO A 1 81 ? 47.584 16.856 56.846 1.00 15.01 80 PRO A O 1
ATOM 598 N N . PHE A 1 82 ? 45.680 16.229 57.908 1.00 10.32 81 PHE A N 1
ATOM 599 C CA . PHE A 1 82 ? 44.798 17.141 57.158 1.00 9.88 81 PHE A CA 1
ATOM 600 C C . PHE A 1 82 ? 43.875 17.809 58.186 1.00 10.00 81 PHE A C 1
ATOM 601 O O . PHE A 1 82 ? 43.378 17.163 59.090 1.00 10.52 81 PHE A O 1
ATOM 609 N N . GLU A 1 83 ? 43.709 19.113 58.078 1.00 10.10 82 GLU A N 1
ATOM 610 C CA . GLU A 1 83 ? 43.021 19.901 59.121 1.00 10.74 82 GLU A CA 1
ATOM 611 C C . GLU A 1 83 ? 41.550 20.026 58.774 1.00 10.18 82 GLU A C 1
ATOM 612 O O . GLU A 1 83 ? 41.223 20.285 57.591 1.00 11.79 82 GLU A O 1
ATOM 618 N N . TRP A 1 84 ? 40.698 19.851 59.785 1.00 9.19 83 TRP A N 1
ATOM 619 C CA . TRP A 1 84 ? 39.231 19.966 59.661 1.00 9.70 83 TRP A CA 1
ATOM 620 C C . TRP A 1 84 ? 38.715 20.950 60.692 1.00 8.80 83 TRP A C 1
ATOM 621 O O . TRP A 1 84 ? 39.189 20.918 61.828 1.00 9.95 83 TRP A O 1
ATOM 632 N N . ALA A 1 85 ? 37.745 21.752 60.300 1.00 9.80 84 ALA A N 1
ATOM 633 C CA . ALA A 1 85 ? 36.922 22.548 61.229 1.00 9.87 84 ALA A CA 1
ATOM 634 C C . ALA A 1 85 ? 35.787 21.652 61.719 1.00 10.90 84 ALA A C 1
ATOM 635 O O . ALA A 1 85 ? 35.233 20.869 60.905 1.00 10.71 84 ALA A O 1
ATOM 637 N N . VAL A 1 86 ? 35.489 21.708 63.012 1.00 10.82 85 VAL A N 1
ATOM 638 C CA . VAL A 1 86 ? 34.425 20.862 63.602 1.00 11.40 85 VAL A CA 1
ATOM 639 C C . VAL A 1 86 ? 33.570 21.742 64.490 1.00 12.25 85 VAL A C 1
ATOM 640 O O . VAL A 1 86 ? 34.111 22.318 65.443 1.00 12.65 85 VAL A O 1
ATOM 644 N N . TRP A 1 87 ? 32.307 21.902 64.139 1.00 11.38 86 TRP A N 1
ATOM 645 C CA . TRP A 1 87 ? 31.426 22.886 64.808 1.00 11.85 86 TRP A CA 1
ATOM 646 C C . TRP A 1 87 ? 29.999 22.382 64.769 1.00 12.11 86 TRP A C 1
ATOM 647 O O . TRP A 1 87 ? 29.632 21.565 63.931 1.00 11.79 86 TRP A O 1
ATOM 658 N N . PRO A 1 88 ? 29.175 22.872 65.709 1.00 13.31 87 PRO A N 1
ATOM 659 C CA . PRO A 1 88 ? 27.776 22.474 65.777 1.00 13.81 87 PRO A CA 1
ATOM 660 C C . PRO A 1 88 ? 26.988 22.962 64.567 1.00 14.53 87 PRO A C 1
ATOM 661 O O . PRO A 1 88 ? 27.132 24.103 64.147 1.00 16.16 87 PRO A O 1
ATOM 665 N N . ASP A 1 89 ? 26.164 22.068 64.041 1.00 12.65 88 ASP A N 1
ATOM 666 C CA . ASP A 1 89 ? 25.284 22.392 62.899 1.00 13.51 88 ASP A CA 1
ATOM 667 C C . ASP A 1 89 ? 24.411 23.602 63.254 1.00 16.57 88 ASP A C 1
ATOM 668 O O . ASP A 1 89 ? 23.991 23.729 64.417 1.00 15.66 88 ASP A O 1
ATOM 673 N N . GLU A 1 90 ? 24.045 24.391 62.246 1.00 19.72 89 GLU A N 1
ATOM 674 C CA . GLU A 1 90 ? 23.305 25.665 62.459 1.00 21.79 89 GLU A CA 1
ATOM 675 C C . GLU A 1 90 ? 21.837 25.399 62.838 1.00 23.60 89 GLU A C 1
ATOM 676 O O . GLU A 1 90 ? 21.302 26.216 63.592 1.00 24.55 89 GLU A O 1
ATOM 682 N N . ASN A 1 91 ? 21.207 24.339 62.319 1.00 24.45 90 ASN A N 1
ATOM 683 C CA . ASN A 1 91 ? 19.780 23.987 62.581 1.00 25.79 90 ASN A CA 1
ATOM 684 C C . ASN A 1 91 ? 19.628 23.105 63.823 1.00 25.13 90 ASN A C 1
ATOM 685 O O . ASN A 1 91 ? 18.577 23.240 64.516 1.00 22.24 90 ASN A O 1
ATOM 690 N N . ASP A 1 92 ? 20.602 22.224 64.086 1.00 21.67 91 ASP A N 1
ATOM 691 C CA . ASP A 1 92 ? 20.575 21.296 65.240 1.00 20.74 91 ASP A CA 1
ATOM 692 C C . ASP A 1 92 ? 21.930 21.349 65.952 1.00 21.13 91 ASP A C 1
ATOM 693 O O . ASP A 1 92 ? 22.886 20.671 65.519 1.00 17.20 91 ASP A O 1
ATOM 698 N N . GLY A 1 93 ? 22.014 22.148 67.019 1.00 20.16 92 GLY A N 1
ATOM 699 C CA . GLY A 1 93 ? 23.244 22.366 67.792 1.00 19.66 92 GLY A CA 1
ATOM 700 C C . GLY A 1 93 ? 23.766 21.115 68.440 1.00 18.49 92 GLY A C 1
ATOM 701 O O . GLY A 1 93 ? 24.918 21.165 68.939 1.00 18.71 92 GLY A O 1
ATOM 702 N N . SER A 1 94 ? 22.976 20.030 68.477 1.00 17.55 93 SER A N 1
ATOM 703 C CA . SER A 1 94 ? 23.343 18.772 69.149 1.00 17.53 93 SER A CA 1
ATOM 704 C C . SER A 1 94 ? 24.250 17.938 68.242 1.00 17.01 93 SER A C 1
ATOM 705 O O . SER A 1 94 ? 24.757 16.903 68.701 1.00 18.20 93 SER A O 1
ATOM 708 N N . VAL A 1 95 ? 24.374 18.319 66.971 1.00 14.03 94 VAL A N 1
ATOM 709 C CA . VAL A 1 95 ? 25.203 17.531 66.018 1.00 12.55 94 VAL A CA 1
ATOM 710 C C . VAL A 1 95 ? 26.234 18.435 65.376 1.00 11.85 94 VAL A C 1
ATOM 711 O O . VAL A 1 95 ? 26.156 19.672 65.541 1.00 12.30 94 VAL A O 1
ATOM 715 N N . TRP A 1 96 ? 27.198 17.825 64.664 1.00 10.88 95 TRP A N 1
ATOM 716 C CA . TRP A 1 96 ? 28.372 18.559 64.163 1.00 9.93 95 TRP A CA 1
ATOM 717 C C . TRP A 1 96 ? 28.489 18.478 62.662 1.00 10.51 95 TRP A C 1
ATOM 718 O O . TRP A 1 96 ? 28.036 17.480 62.035 1.00 9.97 95 TRP A O 1
ATOM 729 N N . ARG A 1 97 ? 29.152 19.492 62.128 1.00 10.10 96 ARG A N 1
ATOM 730 C CA . ARG A 1 97 ? 29.705 19.462 60.764 1.00 11.22 96 ARG A CA 1
ATOM 731 C C . ARG A 1 97 ? 31.210 19.328 60.862 1.00 10.62 96 ARG A C 1
ATOM 732 O O . ARG A 1 97 ? 31.825 19.792 61.803 1.00 10.12 96 ARG A O 1
ATOM 740 N N . ILE A 1 98 ? 31.749 18.649 59.885 1.00 9.55 97 ILE A N 1
ATOM 741 C CA . ILE A 1 98 ? 33.203 18.456 59.762 1.00 8.96 97 ILE A CA 1
ATOM 742 C C . ILE A 1 98 ? 33.595 18.990 58.395 1.00 8.49 97 ILE A C 1
ATOM 743 O O . ILE A 1 98 ? 33.139 18.424 57.410 1.00 9.42 97 ILE A O 1
ATOM 748 N N . GLY A 1 99 ? 34.304 20.104 58.348 1.00 9.25 98 GLY A N 1
ATOM 749 C CA . GLY A 1 99 ? 34.483 20.819 57.078 1.00 8.95 98 GLY A CA 1
ATOM 750 C C . GLY A 1 99 ? 35.916 21.172 56.765 1.00 9.23 98 GLY A C 1
ATOM 751 O O . GLY A 1 99 ? 36.745 21.337 57.687 1.00 10.02 98 GLY A O 1
ATOM 752 N N . VAL A 1 100 ? 36.196 21.347 55.477 1.00 9.60 99 VAL A N 1
ATOM 753 C CA . VAL A 1 100 ? 37.512 21.891 55.042 1.00 10.72 99 VAL A CA 1
ATOM 754 C C . VAL A 1 100 ? 37.580 23.342 55.498 1.00 11.66 99 VAL A C 1
ATOM 755 O O . VAL A 1 100 ? 36.696 24.143 55.188 1.00 15.16 99 VAL A O 1
ATOM 759 N N . PRO A 1 101 ? 38.568 23.714 56.328 1.00 12.28 100 PRO A N 1
ATOM 760 C CA . PRO A 1 101 ? 38.566 25.052 56.924 1.00 14.77 100 PRO A CA 1
ATOM 761 C C . PRO A 1 101 ? 38.454 26.204 55.928 1.00 17.00 100 PRO A C 1
ATOM 762 O O . PRO A 1 101 ? 39.072 26.149 54.879 1.00 16.85 100 PRO A O 1
ATOM 766 N N . ASP A 1 102 ? 37.555 27.122 56.263 1.00 22.44 101 ASP A N 1
ATOM 767 C CA . ASP A 1 102 ? 37.300 28.395 55.534 1.00 24.03 101 ASP A CA 1
ATOM 768 C C . ASP A 1 102 ? 36.763 28.076 54.142 1.00 24.38 101 ASP A C 1
ATOM 769 O O . ASP A 1 102 ? 36.985 28.874 53.225 1.00 26.43 101 ASP A O 1
ATOM 774 N N . THR A 1 103 ? 36.128 26.918 53.964 1.00 19.68 102 THR A N 1
ATOM 775 C CA . THR A 1 103 ? 35.488 26.548 52.686 1.00 16.26 102 THR A CA 1
ATOM 776 C C . THR A 1 103 ? 34.052 26.145 52.980 1.00 14.79 102 THR A C 1
ATOM 777 O O . THR A 1 103 ? 33.724 26.005 54.138 1.00 18.19 102 THR A O 1
ATOM 781 N N . ALA A 1 104 ? 33.275 25.920 51.935 1.00 15.21 103 ALA A N 1
ATOM 782 C CA . ALA A 1 104 ? 31.889 25.422 52.001 1.00 15.12 103 ALA A CA 1
ATOM 783 C C . ALA A 1 104 ? 31.870 23.910 51.756 1.00 13.33 103 ALA A C 1
ATOM 784 O O . ALA A 1 104 ? 30.769 23.369 51.627 1.00 12.60 103 ALA A O 1
ATOM 786 N N . PHE A 1 105 ? 33.021 23.241 51.769 1.00 12.66 104 PHE A N 1
ATOM 787 C CA . PHE A 1 105 ? 33.090 21.770 51.530 1.00 11.24 104 PHE A CA 1
ATOM 788 C C . PHE A 1 105 ? 33.020 20.986 52.836 1.00 11.15 104 PHE A C 1
ATOM 789 O O . PHE A 1 105 ? 33.924 21.063 53.665 1.00 10.61 104 PHE A O 1
ATOM 797 N N . HIS A 1 106 ? 31.886 20.307 53.042 1.00 9.78 105 HIS A N 1
ATOM 798 C CA . HIS A 1 106 ? 31.606 19.563 54.295 1.00 9.16 105 HIS A CA 1
ATOM 799 C C . HIS A 1 106 ? 31.667 18.059 54.056 1.00 8.78 105 HIS A C 1
ATOM 800 O O . HIS A 1 106 ? 31.260 17.567 53.022 1.00 8.27 105 HIS A O 1
ATOM 807 N N . LEU A 1 107 ? 32.080 17.322 55.067 1.00 7.97 106 LEU A N 1
ATOM 808 C CA . LEU A 1 107 ? 32.113 15.839 55.025 1.00 8.34 106 LEU A CA 1
ATOM 809 C C . LEU A 1 107 ? 30.700 15.314 54.899 1.00 9.16 106 LEU A C 1
ATOM 810 O O . LEU A 1 107 ? 29.835 15.777 55.612 1.00 9.02 106 LEU A O 1
ATOM 815 N N . ASP A 1 108 ? 30.499 14.450 53.924 1.00 8.96 107 ASP A N 1
ATOM 816 C CA . ASP A 1 108 ? 29.157 14.135 53.365 1.00 9.90 107 ASP A CA 1
ATOM 817 C C . ASP A 1 108 ? 29.071 12.629 53.164 1.00 9.13 107 ASP A C 1
ATOM 818 O O . ASP A 1 108 ? 29.946 12.054 52.501 1.00 10.45 107 ASP A O 1
ATOM 823 N N . LEU A 1 109 ? 28.006 12.017 53.679 1.00 8.81 108 LEU A N 1
ATOM 824 C CA . LEU A 1 109 ? 27.731 10.601 53.386 1.00 9.17 108 LEU A CA 1
ATOM 825 C C . LEU A 1 109 ? 26.952 10.547 52.092 1.00 9.02 108 LEU A C 1
ATOM 826 O O . LEU A 1 109 ? 25.851 11.065 52.029 1.00 9.56 108 LEU A O 1
ATOM 831 N N . SER A 1 110 ? 27.559 9.938 51.092 1.00 8.91 109 SER A N 1
ATOM 832 C CA . SER A 1 110 ? 27.044 9.956 49.695 1.00 10.11 109 SER A CA 1
ATOM 833 C C . SER A 1 110 ? 25.740 9.191 49.530 1.00 11.60 109 SER A C 1
ATOM 834 O O . SER A 1 110 ? 25.212 8.579 50.439 1.00 9.96 109 SER A O 1
ATOM 837 N N . ASP A 1 111 ? 25.188 9.291 48.315 1.00 11.88 110 ASP A N 1
ATOM 838 C CA . ASP A 1 111 ? 23.915 8.637 47.917 1.00 13.85 110 ASP A CA 1
ATOM 839 C C . ASP A 1 111 ? 22.822 8.933 48.947 1.00 12.80 110 ASP A C 1
ATOM 840 O O . ASP A 1 111 ? 22.231 7.987 49.510 1.00 11.60 110 ASP A O 1
ATOM 845 N N . HIS A 1 112 ? 22.622 10.214 49.195 1.00 12.37 111 HIS A N 1
ATOM 846 C CA . HIS A 1 112 ? 21.548 10.749 50.070 1.00 13.77 111 HIS A CA 1
ATOM 847 C C . HIS A 1 112 ? 21.735 10.209 51.486 1.00 12.64 111 HIS A C 1
ATOM 848 O O . HIS A 1 112 ? 20.719 9.856 52.102 1.00 12.37 111 HIS A O 1
ATOM 855 N N . GLY A 1 113 ? 22.981 10.023 51.957 1.00 11.77 112 GLY A N 1
ATOM 856 C CA . GLY A 1 113 ? 23.178 9.500 53.310 1.00 11.56 112 GLY A CA 1
ATOM 857 C C . GLY A 1 113 ? 22.708 8.061 53.427 1.00 11.54 112 GLY A C 1
ATOM 858 O O . GLY A 1 113 ? 22.174 7.691 54.460 1.00 10.81 112 GLY A O 1
ATOM 859 N N . ASN A 1 114 ? 22.935 7.260 52.397 1.00 11.78 113 ASN A N 1
ATOM 860 C CA . ASN A 1 114 ? 22.553 5.835 52.393 1.00 12.10 113 ASN A CA 1
ATOM 861 C C . ASN A 1 114 ? 23.126 5.143 53.640 1.00 12.77 113 ASN A C 1
ATOM 862 O O . ASN A 1 114 ? 24.322 5.255 53.879 1.00 11.59 113 ASN A O 1
ATOM 867 N N . SER A 1 115 ? 22.289 4.401 54.353 1.00 12.61 114 SER A N 1
ATOM 868 C CA . SER A 1 115 ? 22.693 3.588 55.520 1.00 12.48 114 SER A CA 1
ATOM 869 C C . SER A 1 115 ? 23.458 2.330 55.092 1.00 11.60 114 SER A C 1
ATOM 870 O O . SER A 1 115 ? 24.028 1.643 55.981 1.00 11.54 114 SER A O 1
ATOM 873 N N . ALA A 1 116 ? 23.490 1.982 53.809 1.00 11.86 115 ALA A N 1
ATOM 874 C CA . ALA A 1 116 ? 24.143 0.736 53.353 1.00 12.00 115 ALA A CA 1
ATOM 875 C C . ALA A 1 116 ? 25.616 0.744 53.770 1.00 12.07 115 ALA A C 1
ATOM 876 O O . ALA A 1 116 ? 26.288 1.770 53.657 1.00 11.66 115 ALA A O 1
ATOM 878 N N . ASP A 1 117 ? 26.090 -0.380 54.286 1.00 11.94 116 ASP A N 1
ATOM 879 C CA . ASP A 1 117 ? 27.533 -0.584 54.528 1.00 10.64 116 ASP A CA 1
ATOM 880 C C . ASP A 1 117 ? 28.284 -0.331 53.221 1.00 10.61 116 ASP A C 1
ATOM 881 O O . ASP A 1 117 ? 27.936 -0.906 52.150 1.00 11.57 116 ASP A O 1
ATOM 886 N N . GLY A 1 118 ? 29.326 0.476 53.309 1.00 11.48 117 GLY A N 1
ATOM 887 C CA . GLY A 1 118 ? 30.217 0.747 52.178 1.00 10.17 117 GLY A CA 1
ATOM 888 C C . GLY A 1 118 ? 29.847 2.019 51.436 1.00 10.39 117 GLY A C 1
ATOM 889 O O . GLY A 1 118 ? 30.481 2.299 50.415 1.00 10.85 117 GLY A O 1
ATOM 890 N N . THR A 1 119 ? 28.839 2.749 51.889 1.00 10.43 118 THR A N 1
ATOM 891 C CA . THR A 1 119 ? 28.415 4.029 51.278 1.00 10.45 118 THR A CA 1
ATOM 892 C C . THR A 1 119 ? 29.614 4.988 51.384 1.00 10.78 118 THR A C 1
ATOM 893 O O . THR A 1 119 ? 30.096 5.271 52.492 1.00 10.10 118 THR A O 1
ATOM 897 N N . ALA A 1 120 ? 30.100 5.470 50.250 1.00 10.24 119 ALA A N 1
ATOM 898 C CA . ALA A 1 120 ? 31.311 6.314 50.244 1.00 10.28 119 ALA A CA 1
ATOM 899 C C . ALA A 1 120 ? 31.064 7.601 51.035 1.00 10.00 119 ALA A C 1
ATOM 900 O O . ALA A 1 120 ? 29.974 8.162 50.949 1.00 10.09 119 ALA A O 1
ATOM 902 N N . VAL A 1 121 ? 32.087 8.086 51.705 1.00 9.82 120 VAL A N 1
ATOM 903 C CA . VAL A 1 121 ? 32.101 9.431 52.321 1.00 9.60 120 VAL A CA 1
ATOM 904 C C . VAL A 1 121 ? 32.952 10.326 51.428 1.00 9.85 120 VAL A C 1
ATOM 905 O O . VAL A 1 121 ? 33.972 9.862 50.866 1.00 9.30 120 VAL A O 1
ATOM 909 N N . GLN A 1 122 ? 32.531 11.573 51.314 1.00 9.89 121 GLN A N 1
ATOM 910 C CA . GLN A 1 122 ? 33.184 12.538 50.421 1.00 9.43 121 GLN A CA 1
ATOM 911 C C . GLN A 1 122 ? 33.118 13.898 51.100 1.00 9.23 121 GLN A C 1
ATOM 912 O O . GLN A 1 122 ? 32.601 13.980 52.219 1.00 8.68 121 GLN A O 1
ATOM 918 N N . VAL A 1 123 ? 33.488 14.939 50.349 1.00 9.58 122 VAL A N 1
ATOM 919 C CA . VAL A 1 123 ? 33.067 16.337 50.652 1.00 8.57 122 VAL A CA 1
ATOM 920 C C . VAL A 1 123 ? 32.134 16.824 49.560 1.00 8.74 122 VAL A C 1
ATOM 921 O O . VAL A 1 123 ? 32.177 16.340 48.460 1.00 8.72 122 VAL 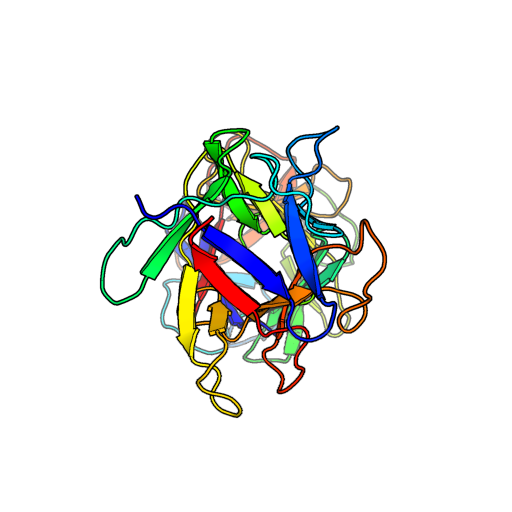A O 1
ATOM 925 N N . TRP A 1 124 ? 31.256 17.713 49.950 1.00 9.42 123 TRP A N 1
ATOM 926 C CA . TRP A 1 124 ? 30.274 18.340 49.047 1.00 9.57 123 TRP A CA 1
ATOM 927 C C . TRP A 1 124 ? 29.982 19.722 49.594 1.00 11.13 123 TRP A C 1
ATOM 928 O O . TRP A 1 124 ? 30.091 19.974 50.782 1.00 8.61 123 TRP A O 1
ATOM 939 N N . ASN A 1 125 ? 29.597 20.614 48.705 1.00 10.52 124 ASN A N 1
ATOM 940 C CA . ASN A 1 125 ? 29.079 21.926 49.107 1.00 11.82 124 ASN A CA 1
ATOM 941 C C . ASN A 1 125 ? 28.041 21.799 50.229 1.00 10.98 124 ASN A C 1
ATOM 942 O O . ASN A 1 125 ? 27.121 20.947 50.150 1.00 10.39 124 ASN A O 1
ATOM 947 N N . ALA A 1 126 ? 28.170 22.656 51.233 1.00 11.37 125 ALA A N 1
ATOM 948 C CA . ALA A 1 126 ? 27.290 22.682 52.403 1.00 11.96 125 ALA A CA 1
ATOM 949 C C . ALA A 1 126 ? 25.831 22.754 51.979 1.00 14.60 125 ALA A C 1
ATOM 950 O O . ALA A 1 126 ? 25.496 23.592 51.163 1.00 14.67 125 ALA A O 1
ATOM 952 N N . SER A 1 127 ? 25.021 21.880 52.541 1.00 15.81 126 SER A N 1
ATOM 953 C CA . SER A 1 127 ? 23.561 21.910 52.358 1.00 19.93 126 SER A CA 1
ATOM 954 C C . SER A 1 127 ? 22.919 21.697 53.723 1.00 23.88 126 SER A C 1
ATOM 955 O O . SER A 1 127 ? 23.652 21.463 54.718 1.00 22.86 126 SER A O 1
ATOM 958 N N . ASP A 1 128 ? 21.599 21.603 53.727 1.00 27.98 127 ASP A N 1
ATOM 959 C CA . ASP A 1 128 ? 20.825 21.408 54.972 1.00 31.15 127 ASP A CA 1
ATOM 960 C C . ASP A 1 128 ? 20.786 19.923 55.301 1.00 29.33 127 ASP A C 1
ATOM 961 O O . ASP A 1 128 ? 20.354 19.629 56.429 1.00 27.16 127 ASP A O 1
ATOM 966 N N . GLY A 1 129 ? 21.146 19.055 54.335 1.00 25.37 128 GLY A N 1
ATOM 967 C CA . GLY A 1 129 ? 21.109 17.601 54.485 1.00 22.64 128 GLY A CA 1
ATOM 968 C C . GLY A 1 129 ? 21.777 17.120 55.782 1.00 21.41 128 GLY A C 1
ATOM 969 O O . GLY A 1 129 ? 23.000 17.475 56.034 1.00 18.78 128 GLY A O 1
ATOM 970 N N . ARG A 1 130 ? 21.055 16.298 56.557 1.00 15.93 129 ARG A N 1
ATOM 971 C CA . ARG A 1 130 ? 21.619 15.646 57.776 1.00 15.40 129 ARG A CA 1
ATOM 972 C C . ARG A 1 130 ? 22.656 14.596 57.346 1.00 13.16 129 ARG A C 1
ATOM 973 O O . ARG A 1 130 ? 23.306 14.052 58.215 1.00 11.12 129 ARG A O 1
ATOM 981 N N . ASN A 1 131 ? 22.807 14.313 56.048 1.00 12.03 130 ASN A N 1
ATOM 982 C CA . ASN A 1 131 ? 23.930 13.472 55.557 1.00 10.58 130 ASN A CA 1
ATOM 983 C C . ASN A 1 131 ? 25.254 14.189 55.767 1.00 9.44 130 ASN A C 1
ATOM 984 O O . ASN A 1 131 ? 26.303 13.512 55.680 1.00 9.45 130 ASN A O 1
ATOM 989 N N . GLN A 1 132 ? 25.250 15.483 56.049 1.00 9.75 131 GLN A N 1
ATOM 990 C CA . GLN A 1 132 ? 26.479 16.263 56.334 1.00 9.19 131 GLN A CA 1
ATOM 991 C C . GLN A 1 132 ? 26.605 16.503 57.838 1.00 9.43 131 GLN A C 1
ATOM 992 O O . GLN A 1 132 ? 27.491 17.287 58.248 1.00 9.20 131 GLN A O 1
ATOM 998 N N . CYS A 1 133 ? 25.740 15.874 58.654 1.00 8.88 132 CYS A N 1
ATOM 999 C CA . CYS A 1 133 ? 25.782 16.048 60.111 1.00 9.39 132 CYS A CA 1
ATOM 1000 C C . CYS A 1 133 ? 26.276 14.749 60.752 1.00 8.67 132 CYS A C 1
ATOM 1001 O O . CYS A 1 133 ? 25.907 13.659 60.289 1.00 8.54 132 CYS A O 1
ATOM 1004 N N . TRP A 1 134 ? 27.035 14.898 61.823 1.00 9.58 133 TRP A N 1
ATOM 1005 C CA . TRP A 1 134 ? 27.749 13.800 62.488 1.00 9.03 133 TRP A CA 1
ATOM 1006 C C . TRP A 1 134 ? 27.640 13.942 63.990 1.00 10.06 133 TRP A C 1
ATOM 1007 O O . TRP A 1 134 ? 27.727 15.049 64.529 1.00 9.87 133 TRP A O 1
ATOM 1018 N N . VAL A 1 135 ? 27.616 12.808 64.648 1.00 10.61 134 VAL A N 1
ATOM 1019 C CA . VAL A 1 135 ? 27.700 12.744 66.121 1.00 11.77 134 VAL A CA 1
ATOM 1020 C C . VAL A 1 135 ? 29.108 12.274 66.431 1.00 10.86 134 VAL A C 1
ATOM 1021 O O . VAL A 1 135 ? 29.490 11.173 66.070 1.00 9.99 134 VAL A O 1
ATOM 1025 N N . VAL A 1 136 ? 29.842 13.118 67.109 1.00 11.51 135 VAL A N 1
ATOM 1026 C CA . VAL A 1 136 ? 31.194 12.824 67.625 1.00 11.08 135 VAL A CA 1
ATOM 1027 C C . VAL A 1 136 ? 31.043 12.464 69.098 1.00 11.58 135 VAL A C 1
ATOM 1028 O O . VAL A 1 136 ? 30.759 13.360 69.875 1.00 12.02 135 VAL A O 1
ATOM 1032 N N . GLU A 1 137 ? 31.302 11.214 69.464 1.00 12.70 136 GLU A N 1
ATOM 1033 C CA . GLU A 1 137 ? 31.045 10.753 70.849 1.00 13.89 136 GLU A CA 1
ATOM 1034 C C . GLU A 1 137 ? 32.089 9.714 71.279 1.00 16.15 136 GLU A C 1
ATOM 1035 O O . GLU A 1 137 ? 32.721 9.106 70.447 1.00 12.43 136 GLU A O 1
ATOM 1041 N N . GLU A 1 138 ? 32.354 9.606 72.582 1.00 19.50 137 GLU A N 1
ATOM 1042 C CA . GLU A 1 138 ? 33.537 8.826 73.090 1.00 22.27 137 GLU A CA 1
ATOM 1043 C C . GLU A 1 138 ? 33.350 7.346 72.672 1.00 26.00 137 GLU A C 1
ATOM 1044 O O . GLU A 1 138 ? 32.207 6.920 72.463 1.00 20.95 137 GLU A O 1
ATOM 1050 N N . ALA A 1 139 ? 34.444 6.615 72.393 1.00 31.81 138 ALA A N 1
ATOM 1051 C CA . ALA A 1 139 ? 34.464 5.128 72.275 1.00 37.72 138 ALA A CA 1
ATOM 1052 C C . ALA A 1 139 ? 35.735 4.681 71.541 1.00 40.21 138 ALA A C 1
ATOM 1053 O O . ALA A 1 139 ? 36.841 4.933 72.033 1.00 46.88 138 ALA A O 1
ATOM 1055 N N . PRO B 1 4 ? 19.984 26.590 93.974 1.00 32.67 3 PRO B N 1
ATOM 1056 C CA . PRO B 1 4 ? 21.275 25.870 94.035 1.00 30.54 3 PRO B CA 1
ATOM 1057 C C . PRO B 1 4 ? 22.287 26.552 94.967 1.00 24.40 3 PRO B C 1
ATOM 1058 O O . PRO B 1 4 ? 22.162 27.688 95.317 1.00 23.86 3 PRO B O 1
ATOM 1062 N N . GLY B 1 5 ? 23.286 25.768 95.357 1.00 20.88 4 GLY B N 1
ATOM 1063 C CA . GLY B 1 5 ? 24.561 26.283 95.866 1.00 17.32 4 GLY B CA 1
ATOM 1064 C C . GLY B 1 5 ? 25.197 27.223 94.868 1.00 13.20 4 GLY B C 1
ATOM 1065 O O . GLY B 1 5 ? 25.543 26.797 93.764 1.00 12.29 4 GLY B O 1
ATOM 1066 N N . ARG B 1 6 ? 25.463 28.433 95.317 1.00 13.40 5 ARG B N 1
ATOM 1067 C CA . ARG B 1 6 ? 26.236 29.440 94.552 1.00 13.34 5 ARG B CA 1
ATOM 1068 C C . ARG B 1 6 ? 27.662 29.462 95.063 1.00 13.88 5 ARG B C 1
ATOM 1069 O O . ARG B 1 6 ? 27.882 29.716 96.272 1.00 13.44 5 ARG B O 1
ATOM 1077 N N . TYR B 1 7 ? 28.643 29.202 94.197 1.00 11.72 6 TYR B N 1
ATOM 1078 C CA . TYR B 1 7 ? 30.044 29.026 94.646 1.00 11.85 6 TYR B CA 1
ATOM 1079 C C . TYR B 1 7 ? 30.983 29.930 93.843 1.00 10.82 6 TYR B C 1
ATOM 1080 O O . TYR B 1 7 ? 30.718 30.258 92.673 1.00 11.38 6 TYR B O 1
ATOM 1089 N N . ARG B 1 8 ? 32.086 30.328 94.480 1.00 10.78 7 ARG B N 1
ATOM 1090 C CA . ARG B 1 8 ? 33.265 30.787 93.720 1.00 10.71 7 ARG B CA 1
ATOM 1091 C C . ARG B 1 8 ? 34.104 29.565 93.401 1.00 9.39 7 ARG B C 1
ATOM 1092 O O . ARG B 1 8 ? 34.023 28.526 94.115 1.00 9.06 7 ARG B O 1
ATOM 1100 N N . VAL B 1 9 ? 34.950 29.689 92.383 1.00 9.85 8 VAL B N 1
ATOM 1101 C CA . VAL B 1 9 ? 35.775 28.578 91.877 1.00 9.63 8 VAL B CA 1
ATOM 1102 C C . VAL B 1 9 ? 37.172 29.150 91.654 1.00 9.54 8 VAL B C 1
ATOM 1103 O O . VAL B 1 9 ? 37.393 29.900 90.718 1.00 9.92 8 VAL B O 1
ATOM 1107 N N . ILE B 1 10 ? 38.063 28.915 92.610 1.00 9.19 9 ILE B N 1
ATOM 1108 C CA . ILE B 1 10 ? 39.405 29.540 92.570 1.00 9.40 9 ILE B CA 1
ATOM 1109 C C . ILE B 1 10 ? 40.425 28.536 92.096 1.00 9.38 9 ILE B C 1
ATOM 1110 O O . ILE B 1 10 ? 40.520 27.420 92.662 1.00 10.69 9 ILE B O 1
ATOM 1115 N N . ASN B 1 11 ? 41.297 28.941 91.197 1.00 8.43 10 ASN B N 1
ATOM 1116 C CA . ASN B 1 11 ? 42.348 28.043 90.690 1.00 8.90 10 ASN B CA 1
ATOM 1117 C C . ASN B 1 11 ? 43.408 27.888 91.780 1.00 8.82 10 ASN B C 1
ATOM 1118 O O . ASN B 1 11 ? 43.883 28.904 92.333 1.00 8.89 10 ASN B O 1
ATOM 1123 N N . VAL B 1 12 ? 43.830 26.676 92.036 1.00 10.08 11 VAL B N 1
ATOM 1124 C CA . VAL B 1 12 ? 44.826 26.451 93.119 1.00 11.17 11 VAL B CA 1
ATOM 1125 C C . VAL B 1 12 ? 46.174 27.045 92.713 1.00 11.77 11 VAL B C 1
ATOM 1126 O O . VAL B 1 12 ? 46.792 27.688 93.568 1.00 12.90 11 VAL B O 1
ATOM 1130 N N . LYS B 1 13 ? 46.633 26.840 91.492 1.00 11.94 12 LYS B N 1
ATOM 1131 C CA . LYS B 1 13 ? 47.967 27.341 91.059 1.00 12.96 12 LYS B CA 1
ATOM 1132 C C . LYS B 1 13 ? 47.903 28.856 90.822 1.00 12.98 12 LYS B C 1
ATOM 1133 O O . LYS B 1 13 ? 48.770 29.613 91.341 1.00 13.25 12 LYS B O 1
ATOM 1139 N N . GLY B 1 14 ? 46.904 29.326 90.065 1.00 11.72 13 GLY B N 1
ATOM 1140 C CA . GLY B 1 14 ? 46.852 30.736 89.665 1.00 11.93 13 GLY B CA 1
ATOM 1141 C C . GLY B 1 14 ? 46.375 31.659 90.780 1.00 11.40 13 GLY B C 1
ATOM 1142 O O . GLY B 1 14 ? 46.715 32.860 90.755 1.00 12.75 13 GLY B O 1
ATOM 1143 N N . GLY B 1 15 ? 45.521 31.176 91.684 1.00 10.53 14 GLY B N 1
ATOM 1144 C CA . GLY B 1 15 ? 44.920 32.002 92.749 1.00 9.93 14 GLY B CA 1
ATOM 1145 C C . GLY B 1 15 ? 43.790 32.901 92.271 1.00 10.31 14 GLY B C 1
ATOM 1146 O O . GLY B 1 15 ? 43.250 33.673 93.088 1.00 11.43 14 GLY B O 1
ATOM 1147 N N . THR B 1 16 ? 43.383 32.756 91.022 1.00 9.55 15 THR B N 1
ATOM 1148 C CA . THR B 1 16 ? 42.386 33.626 90.396 1.00 9.41 15 THR B CA 1
ATOM 1149 C C . THR B 1 16 ? 41.061 32.866 90.291 1.00 9.13 15 THR B C 1
ATOM 1150 O O . THR B 1 16 ? 41.031 31.627 90.360 1.00 9.82 15 THR B O 1
ATOM 1154 N N . ALA B 1 17 ? 39.999 33.629 90.090 1.00 9.40 16 ALA B N 1
ATOM 1155 C CA . ALA B 1 17 ? 38.624 33.122 90.098 1.00 9.03 16 ALA B CA 1
ATOM 1156 C C . ALA B 1 17 ? 38.244 32.777 88.671 1.00 9.21 16 ALA B C 1
ATOM 1157 O O . ALA B 1 17 ? 38.568 33.537 87.724 1.00 8.61 16 ALA B O 1
ATOM 1159 N N . LEU B 1 18 ? 37.528 31.672 88.539 1.00 8.69 17 LEU B N 1
ATOM 1160 C CA . LEU B 1 18 ? 36.795 31.342 87.311 1.00 8.53 17 LEU B CA 1
ATOM 1161 C C . LEU B 1 18 ? 35.820 32.480 87.037 1.00 7.91 17 LEU B C 1
ATOM 1162 O O . LEU B 1 18 ? 34.936 32.752 87.897 1.00 8.37 17 LEU B O 1
ATOM 1167 N N . ASP B 1 19 ? 35.969 33.141 85.874 1.00 8.01 18 ASP B N 1
ATOM 1168 C CA . ASP B 1 19 ? 35.301 34.428 85.623 1.00 7.50 18 ASP B CA 1
ATOM 1169 C C . ASP B 1 19 ? 34.754 34.446 84.205 1.00 7.85 18 ASP B C 1
ATOM 1170 O O . ASP B 1 19 ? 35.501 34.144 83.234 1.00 6.92 18 ASP B O 1
ATOM 1175 N N . LEU B 1 20 ? 33.488 34.813 84.090 1.00 8.21 19 LEU B N 1
ATOM 1176 C CA . LEU B 1 20 ? 32.869 35.043 82.764 1.00 9.39 19 LEU B CA 1
ATOM 1177 C C . LEU B 1 20 ? 33.104 36.499 82.340 1.00 10.06 19 LEU B C 1
ATOM 1178 O O . LEU B 1 20 ? 32.634 37.429 83.010 1.00 10.05 19 LEU B O 1
ATOM 1183 N N . ASP B 1 21 ? 33.816 36.685 81.230 1.00 10.87 20 ASP B N 1
ATOM 1184 C CA . ASP B 1 21 ? 34.197 38.022 80.696 1.00 12.33 20 ASP B CA 1
ATOM 1185 C C . ASP B 1 21 ? 32.999 38.980 80.747 1.00 12.50 20 ASP B C 1
ATOM 1186 O O . ASP B 1 21 ? 31.937 38.706 80.134 1.00 13.14 20 ASP B O 1
ATOM 1191 N N . ILE B 1 22 ? 33.162 40.084 81.477 1.00 12.98 21 ILE B N 1
ATOM 1192 C CA . ILE B 1 22 ? 32.064 41.022 81.791 1.00 16.23 21 ILE B CA 1
ATOM 1193 C C . ILE B 1 22 ? 31.709 41.801 80.530 1.00 18.98 21 ILE B C 1
ATOM 1194 O O . ILE B 1 22 ? 30.613 42.408 80.543 1.00 21.44 21 ILE B O 1
ATOM 1199 N N . ASN B 1 23 ? 32.613 41.829 79.555 1.00 18.19 22 ASN B N 1
ATOM 1200 C CA . ASN B 1 23 ? 32.405 42.607 78.304 1.00 23.08 22 ASN B CA 1
ATOM 1201 C C . ASN B 1 23 ? 31.694 41.764 77.239 1.00 22.50 22 ASN B C 1
ATOM 1202 O O . ASN B 1 23 ? 30.765 42.294 76.617 1.00 26.08 22 ASN B O 1
ATOM 1207 N N . ASN B 1 24 ? 32.049 40.501 77.061 1.00 17.69 23 ASN B N 1
ATOM 1208 C CA . ASN B 1 24 ? 31.464 39.708 75.941 1.00 15.78 23 ASN B CA 1
ATOM 1209 C C . ASN B 1 24 ? 30.537 38.608 76.475 1.00 14.36 23 ASN B C 1
ATOM 1210 O O . ASN B 1 24 ? 29.790 38.024 75.667 1.00 13.62 23 ASN B O 1
ATOM 1215 N N . ASN B 1 25 ? 30.544 38.344 77.774 1.00 13.62 24 ASN B N 1
ATOM 1216 C CA . ASN B 1 25 ? 29.638 37.385 78.439 1.00 13.42 24 ASN B CA 1
ATOM 1217 C C . ASN B 1 25 ? 29.780 36.001 77.802 1.00 12.39 24 ASN B C 1
ATOM 1218 O O . ASN B 1 25 ? 28.826 35.212 77.862 1.00 11.79 24 ASN B O 1
ATOM 1223 N N . SER B 1 26 ? 30.949 35.696 77.261 1.00 11.20 25 SER B N 1
ATOM 1224 C CA . SER B 1 26 ? 31.170 34.434 76.524 1.00 12.08 25 SER B CA 1
ATOM 1225 C C . SER B 1 26 ? 32.479 33.782 76.966 1.00 11.76 25 SER B C 1
ATOM 1226 O O . SER B 1 26 ? 32.481 32.579 77.330 1.00 12.21 25 SER B O 1
ATOM 1229 N N . THR B 1 27 ? 33.575 34.526 76.932 1.00 10.92 26 THR B N 1
ATOM 1230 C CA . THR B 1 27 ? 34.929 34.042 77.253 1.00 11.24 26 THR B CA 1
ATOM 1231 C C . THR B 1 27 ? 35.018 33.743 78.749 1.00 10.34 26 THR B C 1
ATOM 1232 O O . THR B 1 27 ? 34.511 34.524 79.555 1.00 10.00 26 THR B O 1
ATOM 1236 N N . VAL B 1 28 ? 35.647 32.622 79.104 1.00 9.86 27 VAL B N 1
ATOM 1237 C CA . VAL B 1 28 ? 35.872 32.245 80.525 1.00 9.88 27 VAL B CA 1
ATOM 1238 C C . VAL B 1 28 ? 37.363 32.274 80.775 1.00 9.25 27 VAL B C 1
ATOM 1239 O O . VAL B 1 28 ? 38.150 31.673 80.015 1.00 8.98 27 VAL B O 1
ATOM 1243 N N . HIS B 1 29 ? 37.746 33.027 81.799 1.00 9.66 28 HIS B N 1
ATOM 1244 C CA . HIS B 1 29 ? 39.166 33.267 82.097 1.00 9.53 28 HIS B CA 1
ATOM 1245 C C . HIS B 1 29 ? 39.380 33.323 83.597 1.00 9.64 28 HIS B C 1
ATOM 1246 O O . HIS B 1 29 ? 38.377 33.345 84.355 1.00 8.96 28 HIS B O 1
ATOM 1253 N N . GLY B 1 30 ? 40.635 33.417 84.029 1.00 8.74 29 GLY B N 1
ATOM 1254 C CA . GLY B 1 30 ? 40.915 33.674 85.448 1.00 9.06 29 GLY B CA 1
ATOM 1255 C C . GLY B 1 30 ? 41.011 35.154 85.706 1.00 9.62 29 GLY B C 1
ATOM 1256 O O . GLY B 1 30 ? 41.611 35.873 84.888 1.00 10.72 29 GLY B O 1
ATOM 1257 N N . TRP B 1 31 ? 40.452 35.600 86.815 1.00 9.66 30 TRP B N 1
ATOM 1258 C CA . TRP B 1 31 ? 40.555 37.010 87.215 1.00 9.76 30 TRP B CA 1
ATOM 1259 C C . TRP B 1 31 ? 40.649 37.096 88.733 1.00 9.99 30 TRP B C 1
ATOM 1260 O O . TRP B 1 31 ? 39.994 36.328 89.404 1.00 9.01 30 TRP B O 1
ATOM 1271 N N . ALA B 1 32 ? 41.382 38.080 89.260 1.00 10.43 31 ALA B N 1
ATOM 1272 C CA . ALA B 1 32 ? 41.454 38.323 90.699 1.00 10.55 31 ALA B CA 1
ATOM 1273 C C . ALA B 1 32 ? 40.049 38.369 91.290 1.00 10.02 31 ALA B C 1
ATOM 1274 O O . ALA B 1 32 ? 39.201 39.142 90.781 1.00 10.69 31 ALA B O 1
ATOM 1276 N N . PHE B 1 33 ? 39.795 37.638 92.359 1.00 10.46 32 PHE B N 1
ATOM 1277 C CA . PHE B 1 33 ? 38.423 37.530 92.898 1.00 10.94 32 PHE B CA 1
ATOM 1278 C C . PHE B 1 33 ? 37.949 38.884 93.426 1.00 11.49 32 PHE B C 1
ATOM 1279 O O . PHE B 1 33 ? 38.631 39.487 94.283 1.00 12.93 32 PHE B O 1
ATOM 1287 N N . HIS B 1 34 ? 36.765 39.286 93.033 1.00 10.52 33 HIS B N 1
ATOM 1288 C CA . HIS B 1 34 ? 36.105 40.486 93.591 1.00 10.10 33 HIS B CA 1
ATOM 1289 C C . HIS B 1 34 ? 34.718 40.152 94.120 1.00 10.31 33 HIS B C 1
ATOM 1290 O O . HIS B 1 34 ? 34.158 40.998 94.817 1.00 11.10 33 HIS B O 1
ATOM 1297 N N . GLY B 1 35 ? 34.140 39.003 93.765 1.00 10.65 34 GLY B N 1
ATOM 1298 C CA . GLY B 1 35 ? 32.825 38.617 94.310 1.00 10.44 34 GLY B CA 1
ATOM 1299 C C . GLY B 1 35 ? 31.655 39.091 93.461 1.00 11.64 34 GLY B C 1
ATOM 1300 O O . GLY B 1 35 ? 30.526 38.860 93.854 1.00 12.12 34 GLY B O 1
ATOM 1301 N N . GLY B 1 36 ? 31.886 39.684 92.293 1.00 11.77 35 GLY B N 1
ATOM 1302 C CA . GLY B 1 36 ? 30.806 40.023 91.352 1.00 11.72 35 GLY B CA 1
ATOM 1303 C C . GLY B 1 36 ? 30.105 38.778 90.842 1.00 12.01 35 GLY B C 1
ATOM 1304 O O . GLY B 1 36 ? 30.693 37.711 90.898 1.00 10.45 35 GLY B O 1
ATOM 1305 N N . ASP B 1 37 ? 28.864 38.911 90.395 1.00 12.30 36 ASP B N 1
ATOM 1306 C CA . ASP B 1 37 ? 28.060 37.744 89.960 1.00 12.46 36 ASP B CA 1
ATOM 1307 C C . ASP B 1 37 ? 28.758 36.991 88.832 1.00 11.53 36 ASP B C 1
ATOM 1308 O O . ASP B 1 37 ? 28.499 35.791 88.642 1.00 10.59 36 ASP B O 1
ATOM 1313 N N . ASN B 1 38 ? 29.563 37.659 88.017 1.00 10.66 37 ASN B N 1
ATOM 1314 C CA . ASN B 1 38 ? 30.206 36.982 86.872 1.00 10.45 37 ASN B CA 1
ATOM 1315 C C . ASN B 1 38 ? 31.291 36.031 87.380 1.00 9.31 37 ASN B C 1
ATOM 1316 O O . ASN B 1 38 ? 31.763 35.228 86.592 1.00 9.36 37 ASN B O 1
ATOM 1321 N N . GLN B 1 39 ? 31.645 36.102 88.641 1.00 8.98 38 GLN B N 1
ATOM 1322 C CA . GLN B 1 39 ? 32.608 35.180 89.277 1.00 9.05 38 GLN B CA 1
ATOM 1323 C C . GLN B 1 39 ? 31.893 34.186 90.188 1.00 9.35 38 GLN B C 1
ATOM 1324 O O . GLN B 1 39 ? 32.569 33.416 90.898 1.00 9.98 38 GLN B O 1
ATOM 1330 N N . LEU B 1 40 ? 30.565 34.165 90.169 1.00 9.36 39 LEU B N 1
ATOM 1331 C CA . LEU B 1 40 ? 29.785 33.218 90.995 1.00 9.35 39 LEU B CA 1
ATOM 1332 C C . LEU B 1 40 ? 29.071 32.222 90.098 1.00 8.45 39 LEU B C 1
ATOM 1333 O O . LEU B 1 40 ? 28.627 32.579 89.016 1.00 7.93 39 LEU B O 1
ATOM 1338 N N . TRP B 1 41 ? 29.023 30.973 90.544 1.00 7.46 40 TRP B N 1
ATOM 1339 C CA . TRP B 1 41 ? 28.543 29.854 89.707 1.00 7.81 40 TRP B CA 1
ATOM 1340 C C . TRP B 1 41 ? 27.541 29.003 90.514 1.00 7.95 40 TRP B C 1
ATOM 1341 O O . TRP B 1 41 ? 27.893 28.533 91.624 1.00 8.28 40 TRP B O 1
ATOM 1352 N N . ASP B 1 42 ? 26.356 28.786 89.943 1.00 8.91 41 ASP B N 1
ATOM 1353 C CA . ASP B 1 42 ? 25.311 27.934 90.546 1.00 9.39 41 ASP B CA 1
ATOM 1354 C C . ASP B 1 42 ? 25.648 26.500 90.155 1.00 8.85 41 ASP B C 1
ATOM 1355 O O . ASP B 1 42 ? 25.610 26.166 88.956 1.00 9.38 41 ASP B O 1
ATOM 1360 N N . PHE B 1 43 ? 26.030 25.692 91.138 1.00 9.14 42 PHE B N 1
ATOM 1361 C CA . PHE B 1 43 ? 26.323 24.260 90.920 1.00 9.99 42 PHE B CA 1
ATOM 1362 C C . PHE B 1 43 ? 25.006 23.510 91.124 1.00 10.81 42 PHE B C 1
ATOM 1363 O O . PHE B 1 43 ? 24.481 23.501 92.245 1.00 12.23 42 PHE B O 1
ATOM 1371 N N . GLU B 1 44 ? 24.457 22.920 90.068 1.00 10.46 43 GLU B N 1
ATOM 1372 C CA A GLU B 1 44 ? 23.212 22.135 90.191 0.60 11.75 43 GLU B CA 1
ATOM 1373 C CA B GLU B 1 44 ? 23.220 22.137 90.195 0.40 10.76 43 GLU B CA 1
ATOM 1374 C C . GLU B 1 44 ? 23.577 20.666 90.023 1.00 10.94 43 GLU B C 1
ATOM 1375 O O . GLU B 1 44 ? 24.164 20.323 89.005 1.00 10.65 43 GLU B O 1
ATOM 1386 N N . HIS B 1 45 ? 23.267 19.854 91.026 1.00 11.19 44 HIS B N 1
ATOM 1387 C CA . HIS B 1 45 ? 23.564 18.405 90.971 1.00 12.11 44 HIS B CA 1
ATOM 1388 C C . HIS B 1 45 ? 22.503 17.686 90.140 1.00 14.55 44 HIS B C 1
ATOM 1389 O O . HIS B 1 45 ? 21.330 17.819 90.463 1.00 15.69 44 HIS B O 1
ATOM 1396 N N . ILE B 1 46 ? 22.957 17.056 89.064 1.00 16.25 45 ILE B N 1
ATOM 1397 C CA . ILE B 1 46 ? 22.194 16.222 88.101 1.00 20.46 45 ILE B CA 1
ATOM 1398 C C . ILE B 1 46 ? 22.045 14.817 88.664 1.00 20.35 45 ILE B C 1
ATOM 1399 O O . ILE B 1 46 ? 21.101 14.184 88.240 1.00 26.87 45 ILE B O 1
ATOM 1404 N N . GLY B 1 47 ? 23.004 14.329 89.454 1.00 22.29 46 GLY B N 1
ATOM 1405 C CA . GLY B 1 47 ? 23.065 12.906 89.881 1.00 22.88 46 GLY B CA 1
ATOM 1406 C C . GLY B 1 47 ? 24.435 12.292 89.705 1.00 26.85 46 GLY B C 1
ATOM 1407 O O . GLY B 1 47 ? 25.144 12.665 88.761 1.00 25.67 46 GLY B O 1
ATOM 1408 N N . ASP B 1 48 ? 24.812 11.374 90.598 1.00 28.11 47 ASP B N 1
ATOM 1409 C CA . ASP B 1 48 ? 26.111 10.654 90.586 1.00 27.52 47 ASP B CA 1
ATOM 1410 C C . ASP B 1 48 ? 27.286 11.633 90.542 1.00 25.63 47 ASP B C 1
ATOM 1411 O O . ASP B 1 48 ? 28.308 11.308 89.940 1.00 23.60 47 ASP B O 1
ATOM 1416 N N . ASN B 1 49 ? 27.175 12.785 91.200 1.00 17.78 48 ASN B N 1
ATOM 1417 C CA . ASN B 1 49 ? 28.292 13.761 91.322 1.00 18.54 48 ASN B CA 1
ATOM 1418 C C . ASN B 1 49 ? 28.642 14.281 89.917 1.00 14.22 48 ASN B C 1
ATOM 1419 O O . ASN B 1 49 ? 29.793 14.709 89.738 1.00 17.27 48 ASN B O 1
ATOM 1424 N N . ILE B 1 50 ? 27.612 14.341 89.073 1.00 14.19 49 ILE B N 1
ATOM 1425 C CA . ILE B 1 50 ? 27.590 15.110 87.787 1.00 12.94 49 ILE B CA 1
ATOM 1426 C C . ILE B 1 50 ? 26.804 16.408 87.994 1.00 11.34 49 ILE B C 1
ATOM 1427 O O . ILE B 1 50 ? 25.744 16.403 88.613 1.00 10.90 49 ILE B O 1
ATOM 1432 N N . TRP B 1 51 ? 27.323 17.502 87.476 1.00 10.20 50 TRP B N 1
ATOM 1433 C CA . TRP B 1 51 ? 26.838 18.849 87.798 1.00 9.58 50 TRP B CA 1
ATOM 1434 C C . TRP B 1 51 ? 26.653 19.679 86.526 1.00 9.42 50 TRP B C 1
ATOM 1435 O O . TRP B 1 51 ? 27.395 19.451 85.558 1.00 10.96 50 TRP B O 1
ATOM 1446 N N . THR B 1 52 ? 25.813 20.698 86.610 1.00 9.19 51 THR B N 1
ATOM 1447 C CA . THR B 1 52 ? 25.863 21.834 85.687 1.00 9.24 51 THR B CA 1
ATOM 1448 C C . THR B 1 52 ? 26.335 23.018 86.492 1.00 8.93 51 THR B C 1
ATOM 1449 O O . THR B 1 52 ? 26.118 23.063 87.706 1.00 8.92 51 THR B O 1
ATOM 1453 N N . ILE B 1 53 ? 27.020 23.907 85.789 1.00 8.76 52 ILE B N 1
ATOM 1454 C CA . ILE B 1 53 ? 27.713 25.053 86.424 1.00 8.73 52 ILE B CA 1
ATOM 1455 C C . ILE B 1 53 ? 27.254 26.311 85.676 1.00 9.22 52 ILE B C 1
ATOM 1456 O O . ILE B 1 53 ? 27.672 26.506 84.530 1.00 10.40 52 ILE B O 1
ATOM 1461 N N . CYS B 1 54 ? 26.413 27.100 86.326 1.00 8.78 53 CYS B N 1
ATOM 1462 C CA . CYS B 1 54 ? 25.660 28.190 85.664 1.00 9.95 53 CYS B CA 1
ATOM 1463 C C . CYS B 1 54 ? 26.066 29.550 86.208 1.00 8.98 53 CYS B C 1
ATOM 1464 O O . CYS B 1 54 ? 26.019 29.799 87.413 1.00 9.00 53 CYS B O 1
ATOM 1467 N N . ASN B 1 55 ? 26.492 30.448 85.335 1.00 9.42 54 ASN B N 1
ATOM 1468 C CA . ASN B 1 55 ? 27.001 31.762 85.763 1.00 9.45 54 ASN B CA 1
ATOM 1469 C C . ASN B 1 55 ? 25.895 32.569 86.469 1.00 10.15 54 ASN B C 1
ATOM 1470 O O . ASN B 1 55 ? 24.798 32.731 85.898 1.00 11.22 54 ASN B O 1
ATOM 1475 N N . ALA B 1 56 ? 26.209 33.189 87.599 1.00 10.31 55 ALA B N 1
ATOM 1476 C CA . ALA B 1 56 ? 25.221 33.970 88.372 1.00 11.49 55 ALA B CA 1
ATOM 1477 C C . ALA B 1 56 ? 24.895 35.251 87.605 1.00 12.45 55 ALA B C 1
ATOM 1478 O O . ALA B 1 56 ? 23.808 35.808 87.799 1.00 11.46 55 ALA B O 1
ATOM 1480 N N . ASN B 1 57 ? 25.833 35.767 86.816 1.00 11.84 56 ASN B N 1
ATOM 1481 C CA . ASN B 1 57 ? 25.620 37.085 86.162 1.00 12.84 56 ASN B CA 1
ATOM 1482 C C . ASN B 1 57 ? 24.640 36.877 85.008 1.00 13.73 56 ASN B C 1
ATOM 1483 O O . ASN B 1 57 ? 23.686 37.629 84.914 1.00 15.56 56 ASN B O 1
ATOM 1488 N N . THR B 1 58 ? 24.861 35.869 84.170 1.00 11.92 57 THR B N 1
ATOM 1489 C CA . THR B 1 58 ? 24.198 35.774 82.853 1.00 12.24 57 THR B CA 1
ATOM 1490 C C . THR B 1 58 ? 23.207 34.617 82.787 1.00 12.99 57 THR B C 1
ATOM 1491 O O . THR B 1 58 ? 22.466 34.557 81.820 1.00 12.41 57 THR B O 1
ATOM 1495 N N . GLY B 1 59 ? 23.313 33.631 83.671 1.00 11.28 58 GLY B N 1
ATOM 1496 C CA . GLY B 1 59 ? 22.588 32.373 83.496 1.00 11.55 58 GLY B CA 1
ATOM 1497 C C . GLY B 1 59 ? 23.192 31.470 82.436 1.00 11.50 58 GLY B C 1
ATOM 1498 O O . GLY B 1 59 ? 22.546 30.435 82.111 1.00 11.99 58 GLY B O 1
ATOM 1499 N N . GLY B 1 60 ? 24.357 31.812 81.849 1.00 11.44 59 GLY B N 1
ATOM 1500 C CA . GLY B 1 60 ? 25.015 30.918 80.880 1.00 11.55 59 GLY B CA 1
ATOM 1501 C C . GLY B 1 60 ? 25.735 29.771 81.566 1.00 11.25 59 GLY B C 1
ATOM 1502 O O . GLY B 1 60 ? 26.281 29.971 82.645 1.00 11.96 59 GLY B O 1
ATOM 1503 N N . TYR B 1 61 ? 25.766 28.613 80.939 1.00 10.05 60 TYR B N 1
ATOM 1504 C CA . TYR B 1 61 ? 26.386 27.404 81.518 1.00 10.26 60 TYR B CA 1
ATOM 1505 C C . TYR B 1 61 ? 27.851 27.335 81.108 1.00 9.07 60 TYR B C 1
ATOM 1506 O O . TYR B 1 61 ? 28.208 27.545 79.910 1.00 9.51 60 TYR B O 1
ATOM 1515 N N . LEU B 1 62 ? 28.692 26.940 82.066 1.00 8.98 61 LEU B N 1
ATOM 1516 C CA . LEU B 1 62 ? 30.109 26.643 81.765 1.00 8.55 61 LEU B CA 1
ATOM 1517 C C . LEU B 1 62 ? 30.136 25.441 80.824 1.00 8.87 61 LEU B C 1
ATOM 1518 O O . LEU B 1 62 ? 29.553 24.400 81.153 1.00 8.64 61 LEU B O 1
ATOM 1523 N N . ALA B 1 63 ? 30.802 25.601 79.688 1.00 8.61 62 ALA B N 1
ATOM 1524 C CA . ALA B 1 63 ? 30.917 24.536 78.690 1.00 8.67 62 ALA B CA 1
ATOM 1525 C C . ALA B 1 63 ? 32.238 24.731 77.956 1.00 8.63 62 ALA B C 1
ATOM 1526 O O . ALA B 1 63 ? 33.117 25.397 78.485 1.00 8.82 62 ALA B O 1
ATOM 1528 N N . ILE B 1 64 ? 32.414 24.050 76.823 1.00 8.58 63 ILE B N 1
ATOM 1529 C CA . ILE B 1 64 ? 33.646 24.145 76.022 1.00 9.45 63 ILE B CA 1
ATOM 1530 C C . ILE B 1 64 ? 33.242 24.467 74.591 1.00 9.43 63 ILE B C 1
ATOM 1531 O O . ILE B 1 64 ? 32.203 23.996 74.145 1.00 10.02 63 ILE B O 1
ATOM 1536 N N . VAL B 1 65 ? 34.071 25.263 73.920 1.00 10.02 64 VAL B N 1
ATOM 1537 C CA . VAL B 1 65 ? 33.672 25.796 72.598 1.00 10.09 64 VAL B CA 1
ATOM 1538 C C . VAL B 1 65 ? 33.435 24.603 71.658 1.00 10.58 64 VAL B C 1
ATOM 1539 O O . VAL B 1 65 ? 34.364 23.752 71.540 1.00 10.28 64 VAL B O 1
ATOM 1543 N N . ASN B 1 66 ? 32.243 24.565 71.058 1.00 11.20 65 ASN B N 1
ATOM 1544 C CA . ASN B 1 66 ? 31.915 23.552 70.002 1.00 12.08 65 ASN B CA 1
ATOM 1545 C C . ASN B 1 66 ? 31.766 22.145 70.609 1.00 12.85 65 ASN B C 1
ATOM 1546 O O . ASN B 1 66 ? 31.533 21.199 69.845 1.00 13.06 65 ASN B O 1
ATOM 1551 N N . GLY B 1 67 ? 31.869 21.963 71.921 1.00 10.98 66 GLY B N 1
ATOM 1552 C CA . GLY B 1 67 ? 31.300 20.776 72.585 1.00 10.89 66 GLY B CA 1
ATOM 1553 C C . GLY B 1 67 ? 32.196 19.550 72.594 1.00 12.27 66 GLY B C 1
ATOM 1554 O O . GLY B 1 67 ? 31.867 18.620 73.332 1.00 13.86 66 GLY B O 1
ATOM 1555 N N . ILE B 1 68 ? 33.268 19.498 71.803 1.00 11.76 67 ILE B N 1
ATOM 1556 C CA . ILE B 1 68 ? 34.122 18.287 71.714 1.00 12.47 67 ILE B CA 1
ATOM 1557 C C . ILE B 1 68 ? 35.409 18.540 72.479 1.00 11.15 67 ILE B C 1
ATOM 1558 O O . ILE B 1 68 ? 36.119 19.513 72.205 1.00 12.10 67 ILE B O 1
ATOM 1563 N N . ALA B 1 69 ? 35.771 17.624 73.383 1.00 11.35 68 ALA B N 1
ATOM 1564 C CA . ALA B 1 69 ? 36.922 17.827 74.274 1.00 10.79 68 ALA B CA 1
ATOM 1565 C C . ALA B 1 69 ? 38.241 17.535 73.542 1.00 11.04 68 ALA B C 1
ATOM 1566 O O . ALA B 1 69 ? 38.319 16.549 72.802 1.00 11.29 68 ALA B O 1
ATOM 1568 N N . GLY B 1 70 ? 39.207 18.411 73.728 1.00 11.32 69 GLY B N 1
ATOM 1569 C CA . GLY B 1 70 ? 40.598 18.254 73.273 1.00 10.84 69 GLY B CA 1
ATOM 1570 C C . GLY B 1 70 ? 41.494 19.232 74.004 1.00 11.51 69 GLY B C 1
ATOM 1571 O O . GLY B 1 70 ? 40.990 20.122 74.684 1.00 12.21 69 GLY B O 1
ATOM 1572 N N . ASP B 1 71 ? 42.786 19.126 73.783 1.00 12.73 70 ASP B N 1
ATOM 1573 C CA . ASP B 1 71 ? 43.767 19.966 74.492 1.00 12.86 70 ASP B CA 1
ATOM 1574 C C . ASP B 1 71 ? 43.552 21.394 74.025 1.00 12.84 70 ASP B C 1
ATOM 1575 O O . ASP B 1 71 ? 43.733 21.672 72.820 1.00 13.03 70 ASP B O 1
ATOM 1580 N N . GLY B 1 72 ? 43.297 22.299 74.964 1.00 10.86 71 GLY B N 1
ATOM 1581 C CA . GLY B 1 72 ? 43.254 23.729 74.623 1.00 11.19 71 GLY B CA 1
ATOM 1582 C C . GLY B 1 72 ? 41.921 24.164 74.064 1.00 11.70 71 GLY B C 1
ATOM 1583 O O . GLY B 1 72 ? 41.804 25.337 73.724 1.00 12.57 71 GLY B O 1
ATOM 1584 N N . VAL B 1 73 ? 40.907 23.300 73.971 1.00 9.94 72 VAL B N 1
ATOM 1585 C CA . VAL B 1 73 ? 39.526 23.757 73.686 1.00 10.49 72 VAL B CA 1
ATOM 1586 C C . VAL B 1 73 ? 39.074 24.688 74.819 1.00 9.99 72 VAL B C 1
ATOM 1587 O O . VAL B 1 73 ? 39.195 24.328 76.004 1.00 9.82 72 VAL B O 1
ATOM 1591 N N . LYS B 1 74 ? 38.659 25.892 74.474 1.00 9.85 73 LYS B N 1
ATOM 1592 C CA . LYS B 1 74 ? 38.470 26.956 75.501 1.00 11.02 73 LYS B CA 1
ATOM 1593 C C . LYS B 1 74 ? 37.149 26.755 76.207 1.00 10.32 73 LYS B C 1
ATOM 1594 O O . LYS B 1 74 ? 36.196 26.234 75.645 1.00 11.25 73 LYS B O 1
ATOM 1600 N N . ALA B 1 75 ? 37.126 27.129 77.474 1.00 11.10 74 ALA B N 1
ATOM 1601 C CA . ALA B 1 75 ? 35.873 27.202 78.251 1.00 9.71 74 ALA B CA 1
ATOM 1602 C C . ALA B 1 75 ? 35.070 28.400 77.759 1.00 10.19 74 ALA B C 1
ATOM 1603 O O . ALA B 1 75 ? 35.642 29.418 77.340 1.00 12.20 74 ALA B O 1
ATOM 1605 N N . VAL B 1 76 ? 33.759 28.257 77.761 1.00 10.07 75 VAL B N 1
ATOM 1606 C CA . VAL B 1 76 ? 32.844 29.268 77.199 1.00 10.33 75 VAL B CA 1
ATOM 1607 C C . VAL B 1 76 ? 31.512 29.189 77.951 1.00 11.36 75 VAL B C 1
ATOM 1608 O O . VAL B 1 76 ? 31.216 28.106 78.517 1.00 11.20 75 VAL B O 1
ATOM 1612 N N . SER B 1 77 ? 30.693 30.236 77.837 1.00 10.41 76 SER B N 1
ATOM 1613 C CA . SER B 1 77 ? 29.274 30.247 78.257 1.00 11.87 76 SER B CA 1
ATOM 1614 C C . SER B 1 77 ? 28.363 29.654 77.170 1.00 12.20 76 SER B C 1
ATOM 1615 O O . SER B 1 77 ? 28.452 30.054 75.959 1.00 13.57 76 SER B O 1
ATOM 1618 N N . TRP B 1 78 ? 27.460 28.772 77.560 1.00 11.70 77 TRP B N 1
ATOM 1619 C CA . TRP B 1 78 ? 26.423 28.221 76.649 1.00 11.66 77 TRP B CA 1
ATOM 1620 C C . TRP B 1 78 ? 25.036 28.590 77.125 1.00 12.18 77 TRP B C 1
ATOM 1621 O O . TRP B 1 78 ? 24.803 28.629 78.352 1.00 11.83 77 TRP B O 1
ATOM 1632 N N . ALA B 1 79 ? 24.099 28.697 76.171 1.00 13.22 78 ALA B N 1
ATOM 1633 C CA . ALA B 1 79 ? 22.671 28.891 76.529 1.00 15.76 78 ALA B CA 1
ATOM 1634 C C . ALA B 1 79 ? 22.162 27.667 77.300 1.00 14.50 78 ALA B C 1
ATOM 1635 O O . ALA B 1 79 ? 21.387 27.845 78.254 1.00 19.72 78 ALA B O 1
ATOM 1637 N N . ASP B 1 80 ? 22.571 26.478 76.892 1.00 17.28 79 ASP B N 1
ATOM 1638 C CA . ASP B 1 80 ? 22.069 25.225 77.483 1.00 18.49 79 ASP B CA 1
ATOM 1639 C C . ASP B 1 80 ? 23.170 24.517 78.268 1.00 15.62 79 ASP B C 1
ATOM 1640 O O . ASP B 1 80 ? 24.364 24.701 78.070 1.00 13.23 79 ASP B O 1
ATOM 1645 N N . PRO B 1 81 ? 22.745 23.640 79.166 1.00 14.75 80 PRO B N 1
ATOM 1646 C CA . PRO B 1 81 ? 23.671 23.042 80.113 1.00 14.48 80 PRO B CA 1
ATOM 1647 C C . PRO B 1 81 ? 24.700 22.109 79.470 1.00 13.62 80 PRO B C 1
ATOM 1648 O O . PRO B 1 81 ? 24.470 21.474 78.423 1.00 14.87 80 PRO B O 1
ATOM 1652 N N . PHE B 1 82 ? 25.847 22.063 80.116 1.00 11.18 81 PHE B N 1
ATOM 1653 C CA . PHE B 1 82 ? 26.931 21.137 79.816 1.00 9.94 81 PHE B CA 1
ATOM 1654 C C . PHE B 1 82 ? 27.304 20.447 81.137 1.00 9.77 81 PHE B C 1
ATOM 1655 O O . PHE B 1 82 ? 27.407 21.104 82.165 1.00 10.94 81 PHE B O 1
ATOM 1663 N N . GLU B 1 83 ? 27.418 19.137 81.113 1.00 9.84 82 GLU B N 1
ATOM 1664 C CA . GLU B 1 83 ? 27.618 18.340 82.350 1.00 10.10 82 GLU B CA 1
ATOM 1665 C C . GLU B 1 83 ? 29.094 18.181 82.679 1.00 9.24 82 GLU B C 1
ATOM 1666 O O . GLU B 1 83 ? 29.911 17.913 81.768 1.00 9.90 82 GLU B O 1
ATOM 1672 N N . TRP B 1 84 ? 29.416 18.357 83.965 1.00 9.30 83 TRP B N 1
ATOM 1673 C CA . TRP B 1 84 ? 30.783 18.217 84.494 1.00 8.93 83 TRP B CA 1
ATOM 1674 C C . TRP B 1 84 ? 30.798 17.220 85.635 1.00 9.10 83 TRP B C 1
ATOM 1675 O O . TRP B 1 84 ? 29.850 17.213 86.437 1.00 10.29 83 TRP B O 1
ATOM 1686 N N . ALA B 1 85 ? 31.847 16.455 85.704 1.00 10.20 84 ALA B N 1
ATOM 1687 C CA . ALA B 1 85 ? 32.164 15.646 86.891 1.00 10.10 84 ALA B CA 1
ATOM 1688 C C . ALA B 1 85 ? 32.946 16.543 87.837 1.00 10.48 84 ALA B C 1
ATOM 1689 O O . ALA B 1 85 ? 33.830 17.277 87.353 1.00 10.41 84 ALA B O 1
ATOM 1691 N N . VAL B 1 86 ? 32.710 16.442 89.138 1.00 10.79 85 VAL B N 1
ATOM 1692 C CA . VAL B 1 86 ? 33.475 17.266 90.115 1.00 10.47 85 VAL B CA 1
ATOM 1693 C C . VAL B 1 86 ? 33.908 16.386 91.274 1.00 11.46 85 VAL B C 1
ATOM 1694 O O . VAL B 1 86 ? 33.016 15.846 91.898 1.00 12.12 85 VAL B O 1
ATOM 1698 N N . TRP B 1 87 ? 35.209 16.273 91.526 1.00 10.79 86 TRP B N 1
ATOM 1699 C CA . TRP B 1 87 ? 35.653 15.300 92.540 1.00 9.99 86 TRP B CA 1
ATOM 1700 C C . TRP B 1 87 ? 36.961 15.757 93.129 1.00 11.13 86 TRP B C 1
ATOM 1701 O O . TRP B 1 87 ? 37.656 16.582 92.573 1.00 10.75 86 TRP B O 1
ATOM 1712 N N . PRO B 1 88 ? 37.295 15.234 94.327 1.00 11.26 87 PRO B N 1
ATOM 1713 C CA . PRO B 1 88 ? 38.558 15.605 94.952 1.00 11.64 87 PRO B CA 1
ATOM 1714 C C . PRO B 1 88 ? 39.772 15.151 94.136 1.00 11.64 87 PRO B C 1
ATOM 1715 O O . PRO B 1 88 ? 39.855 14.029 93.671 1.00 11.63 87 PRO B O 1
ATOM 1719 N N . ASP B 1 89 ? 40.763 16.035 94.094 1.00 11.27 88 ASP B N 1
ATOM 1720 C CA . ASP B 1 89 ? 42.058 15.731 93.452 1.00 10.82 88 ASP B CA 1
ATOM 1721 C C . ASP B 1 89 ? 42.686 14.529 94.164 1.00 11.87 88 ASP B C 1
ATOM 1722 O O . ASP B 1 89 ? 42.535 14.440 95.366 1.00 13.16 88 ASP B O 1
ATOM 1727 N N . GLU B 1 90 ? 43.341 13.682 93.396 1.00 13.96 89 GLU B N 1
ATOM 1728 C CA . GLU B 1 90 ? 44.013 12.459 93.920 1.00 15.59 89 GLU B CA 1
ATOM 1729 C C . GLU B 1 90 ? 45.183 12.858 94.815 1.00 16.52 89 GLU B C 1
ATOM 1730 O O . GLU B 1 90 ? 45.370 12.216 95.879 1.00 16.08 89 GLU B O 1
ATOM 1736 N N . ASN B 1 91 ? 46.013 13.815 94.399 1.00 18.11 90 ASN B N 1
ATOM 1737 C CA . ASN B 1 91 ? 47.231 14.170 95.190 1.00 18.43 90 ASN B CA 1
ATOM 1738 C C . ASN B 1 91 ? 46.910 15.054 96.370 1.00 20.11 90 ASN B C 1
ATOM 1739 O O . ASN B 1 91 ? 47.686 15.048 97.383 1.00 20.66 90 ASN B O 1
ATOM 1744 N N . ASP B 1 92 ? 45.849 15.864 96.267 1.00 17.15 91 ASP B N 1
ATOM 1745 C CA . ASP B 1 92 ? 45.417 16.749 97.367 1.00 16.34 91 ASP B CA 1
ATOM 1746 C C . ASP B 1 92 ? 43.899 16.710 97.492 1.00 17.71 91 ASP B C 1
ATOM 1747 O O . ASP B 1 92 ? 43.226 17.487 96.800 1.00 15.16 91 ASP B O 1
ATOM 1752 N N . GLY B 1 93 ? 43.377 15.969 98.453 1.00 17.06 92 GLY B N 1
ATOM 1753 C CA . GLY B 1 93 ? 41.929 15.758 98.552 1.00 16.58 92 GLY B CA 1
ATOM 1754 C C . GLY B 1 93 ? 41.168 16.988 98.977 1.00 15.92 92 GLY B C 1
ATOM 1755 O O . GLY B 1 93 ? 39.939 16.912 98.951 1.00 17.45 92 GLY B O 1
ATOM 1756 N N . SER B 1 94 ? 41.847 18.092 99.350 1.00 16.60 93 SER B N 1
ATOM 1757 C CA . SER B 1 94 ? 41.197 19.312 99.864 1.00 16.16 93 SER B CA 1
ATOM 1758 C C . SER B 1 94 ? 40.751 20.195 98.696 1.00 14.96 93 SER B C 1
ATOM 1759 O O . SER B 1 94 ? 40.091 21.191 98.961 1.00 15.62 93 SER B O 1
ATOM 1762 N N . VAL B 1 95 ? 41.159 19.834 97.478 1.00 13.71 94 VAL B N 1
ATOM 1763 C CA . VAL B 1 95 ? 40.869 20.637 96.262 1.00 11.41 94 VAL B CA 1
ATOM 1764 C C . VAL B 1 95 ? 40.219 19.721 95.245 1.00 10.63 94 VAL B C 1
ATOM 1765 O O . VAL B 1 95 ? 40.184 18.509 95.452 1.00 10.12 94 VAL B O 1
ATOM 1769 N N . TRP B 1 96 ? 39.643 20.317 94.205 1.00 8.86 95 TRP B N 1
ATOM 1770 C CA . TRP B 1 96 ? 38.773 19.564 93.277 1.00 9.60 95 TRP B CA 1
ATOM 1771 C C . TRP B 1 96 ? 39.258 19.634 91.834 1.00 8.99 95 TRP B C 1
ATOM 1772 O O . TRP B 1 96 ? 39.877 20.631 91.414 1.00 10.33 95 TRP B O 1
ATOM 1783 N N . ARG B 1 97 ? 38.904 18.606 91.106 1.00 9.24 96 ARG B N 1
ATOM 1784 C CA . ARG B 1 97 ? 38.925 18.592 89.636 1.00 9.91 96 ARG B CA 1
ATOM 1785 C C . ARG B 1 97 ? 37.518 18.768 89.095 1.00 9.44 96 ARG B C 1
ATOM 1786 O O . ARG B 1 97 ? 36.570 18.308 89.703 1.00 9.82 96 ARG B O 1
ATOM 1794 N N . ILE B 1 98 ? 37.450 19.453 87.961 1.00 8.91 97 ILE B N 1
ATOM 1795 C CA . ILE B 1 98 ? 36.199 19.682 87.206 1.00 8.76 97 ILE B CA 1
ATOM 1796 C C . ILE B 1 98 ? 36.431 19.128 85.815 1.00 9.04 97 ILE B C 1
ATOM 1797 O O . ILE B 1 98 ? 37.321 19.655 85.163 1.00 9.34 97 ILE B O 1
ATOM 1802 N N . GLY B 1 99 ? 35.782 18.033 85.451 1.00 9.05 98 GLY B N 1
ATOM 1803 C CA . GLY B 1 99 ? 36.194 17.300 84.256 1.00 9.27 98 GLY B CA 1
ATOM 1804 C C . GLY B 1 99 ? 35.030 16.991 83.340 1.00 9.42 98 GLY B C 1
ATOM 1805 O O . GLY B 1 99 ? 33.927 16.842 83.791 1.00 8.88 98 GLY B O 1
ATOM 1806 N N . VAL B 1 100 ? 35.340 16.849 82.069 1.00 10.05 99 VAL B N 1
ATOM 1807 C CA . VAL B 1 100 ? 34.359 16.360 81.074 1.00 10.68 99 VAL B CA 1
ATOM 1808 C C . VAL B 1 100 ? 34.102 14.908 81.428 1.00 11.60 99 VAL B C 1
ATOM 1809 O O . VAL B 1 100 ? 35.046 14.108 81.487 1.00 13.05 99 VAL B O 1
ATOM 1813 N N . PRO B 1 101 ? 32.845 14.535 81.729 1.00 11.84 100 PRO B N 1
ATOM 1814 C CA . PRO B 1 101 ? 32.548 13.157 82.128 1.00 14.26 100 PRO B CA 1
ATOM 1815 C C . PRO B 1 101 ? 33.025 12.073 81.148 1.00 16.04 100 PRO B C 1
ATOM 1816 O O . PRO B 1 101 ? 32.934 12.266 79.945 1.00 16.66 100 PRO B O 1
ATOM 1820 N N . ASP B 1 102 ? 33.626 11.048 81.753 1.00 23.59 101 ASP B N 1
ATOM 1821 C CA . ASP B 1 102 ? 34.163 9.808 81.130 1.00 27.35 101 ASP B CA 1
ATOM 1822 C C . ASP B 1 102 ? 35.332 10.133 80.202 1.00 26.71 101 ASP B C 1
ATOM 1823 O O . ASP B 1 102 ? 35.528 9.403 79.212 1.00 29.59 101 ASP B O 1
ATOM 1828 N N . THR B 1 103 ? 36.050 11.229 80.445 1.00 21.87 102 THR B N 1
ATOM 1829 C CA . THR B 1 103 ? 37.202 11.594 79.601 1.00 19.50 102 THR B CA 1
ATOM 1830 C C . THR B 1 103 ? 38.331 11.948 80.555 1.00 16.84 102 THR B C 1
ATOM 1831 O O . THR B 1 103 ? 38.083 12.062 81.732 1.00 17.85 102 THR B O 1
ATOM 1835 N N . ALA B 1 104 ? 39.497 12.171 79.999 1.00 15.67 103 ALA B N 1
ATOM 1836 C CA . ALA B 1 104 ? 40.673 12.670 80.720 1.00 15.24 103 ALA B CA 1
ATOM 1837 C C . ALA B 1 104 ? 40.807 14.175 80.475 1.00 14.25 103 ALA B C 1
ATOM 1838 O O . ALA B 1 104 ? 41.894 14.682 80.716 1.00 15.85 103 ALA B O 1
ATOM 1840 N N . PHE B 1 105 ? 39.758 14.878 80.048 1.00 11.89 104 PHE B N 1
ATOM 1841 C CA . PHE B 1 105 ? 39.902 16.340 79.832 1.00 12.26 104 PHE B CA 1
ATOM 1842 C C . PHE B 1 105 ? 39.358 17.104 81.031 1.00 11.67 104 PHE B C 1
ATOM 1843 O O . PHE B 1 105 ? 38.160 17.014 81.319 1.00 10.99 104 PHE B O 1
ATOM 1851 N N . HIS B 1 106 ? 40.246 17.849 81.676 1.00 10.76 105 HIS B N 1
ATOM 1852 C CA . HIS B 1 106 ? 39.968 18.551 82.944 1.00 10.14 105 HIS B CA 1
ATOM 1853 C C . HIS B 1 106 ? 40.056 20.046 82.723 1.00 9.17 105 HIS B C 1
ATOM 1854 O O . HIS B 1 106 ? 40.864 20.522 81.912 1.00 9.15 105 HIS B O 1
ATOM 1861 N N . LEU B 1 107 ? 39.204 20.752 83.441 1.00 8.85 106 LEU B N 1
ATOM 1862 C CA . LEU B 1 107 ? 39.196 22.222 83.440 1.00 8.58 106 LEU B CA 1
ATOM 1863 C C . LEU B 1 107 ? 40.563 22.706 83.932 1.00 9.24 106 LEU B C 1
ATOM 1864 O O . LEU B 1 107 ? 41.061 22.221 84.992 1.00 8.98 106 LEU B O 1
ATOM 1869 N N . ASP B 1 108 ? 41.162 23.586 83.153 1.00 9.18 107 ASP B N 1
ATOM 1870 C CA . ASP B 1 108 ? 42.609 23.919 83.190 1.00 9.89 107 ASP B CA 1
ATOM 1871 C C . ASP B 1 108 ? 42.776 25.429 83.068 1.00 9.29 107 ASP B C 1
ATOM 1872 O O . ASP B 1 108 ? 42.280 26.005 82.112 1.00 9.70 107 ASP B O 1
ATOM 1877 N N . LEU B 1 109 ? 43.460 26.064 84.014 1.00 9.22 108 LEU B N 1
ATOM 1878 C CA . LEU B 1 109 ? 43.830 27.483 83.867 1.00 9.31 108 LEU B CA 1
ATOM 1879 C C . LEU B 1 109 ? 45.076 27.511 82.977 1.00 9.59 108 LEU B C 1
ATOM 1880 O O . LEU B 1 109 ? 46.097 26.919 83.333 1.00 9.57 108 LEU B O 1
ATOM 1885 N N . SER B 1 110 ? 44.937 28.093 81.815 1.00 9.99 109 SER B N 1
ATOM 1886 C CA . SER B 1 110 ? 45.911 27.944 80.701 1.00 10.20 109 SER B CA 1
ATOM 1887 C C . SER B 1 110 ? 47.266 28.570 81.045 1.00 10.91 109 SER B C 1
ATOM 1888 O O . SER B 1 110 ? 47.436 29.311 82.009 1.00 10.21 109 SER B O 1
ATOM 1891 N N . ASP B 1 111 ? 48.208 28.295 80.180 1.00 12.90 110 ASP B N 1
ATOM 1892 C CA . ASP B 1 111 ? 49.597 28.783 80.345 1.00 13.93 110 ASP B CA 1
ATOM 1893 C C . ASP B 1 111 ? 50.120 28.308 81.711 1.00 13.86 110 ASP B C 1
ATOM 1894 O O . ASP B 1 111 ? 50.723 29.113 82.478 1.00 14.16 110 ASP B O 1
ATOM 1899 N N . HIS B 1 112 ? 49.830 27.050 82.060 1.00 13.85 111 HIS B N 1
ATOM 1900 C CA . HIS B 1 112 ? 50.292 26.429 83.332 1.00 15.36 111 HIS B CA 1
ATOM 1901 C C . HIS B 1 112 ? 49.873 27.236 84.562 1.00 14.70 111 HIS B C 1
ATOM 1902 O O . HIS B 1 112 ? 50.663 27.350 85.539 1.00 15.98 111 HIS B O 1
ATOM 1909 N N . GLY B 1 113 ? 48.650 27.766 84.548 1.00 12.47 112 GLY B N 1
ATOM 1910 C CA . GLY B 1 113 ? 48.072 28.419 85.720 1.00 12.55 112 GLY B CA 1
ATOM 1911 C C . GLY B 1 113 ? 48.626 29.810 85.902 1.00 12.65 112 GLY B C 1
ATOM 1912 O O . GLY B 1 113 ? 48.780 30.263 87.044 1.00 11.92 112 GLY B O 1
ATOM 1913 N N . ASN B 1 114 ? 48.838 30.502 84.800 1.00 13.41 113 ASN B N 1
ATOM 1914 C CA . ASN B 1 114 ? 49.249 31.919 84.874 1.00 13.40 113 ASN B CA 1
ATOM 1915 C C . ASN B 1 114 ? 48.239 32.679 85.746 1.00 13.83 113 ASN B C 1
ATOM 1916 O O . ASN B 1 114 ? 47.024 32.604 85.489 1.00 12.47 113 ASN B O 1
ATOM 1921 N N . SER B 1 115 ? 48.735 33.494 86.675 1.00 12.59 114 SER B N 1
ATOM 1922 C CA A SER B 1 115 ? 47.918 34.276 87.635 0.50 13.18 114 SER B CA 1
ATOM 1923 C CA B SER B 1 115 ? 47.919 34.277 87.640 0.50 13.46 114 SER B CA 1
ATOM 1924 C C . SER B 1 115 ? 47.403 35.573 87.006 1.00 13.07 114 SER B C 1
ATOM 1925 O O . SER B 1 115 ? 46.604 36.263 87.669 1.00 13.36 114 SER B O 1
ATOM 1930 N N . ALA B 1 116 ? 47.859 35.919 85.807 1.00 11.55 115 ALA B N 1
ATOM 1931 C CA . ALA B 1 116 ? 47.465 37.192 85.161 1.00 11.72 115 ALA B CA 1
ATOM 1932 C C . ALA B 1 116 ? 45.953 37.219 84.944 1.00 12.00 115 ALA B C 1
ATOM 1933 O O . ALA B 1 116 ? 45.364 36.205 84.550 1.00 10.49 115 ALA B O 1
ATOM 1935 N N . ASP B 1 117 ? 45.356 38.369 85.167 1.00 12.46 116 ASP B N 1
ATOM 1936 C CA . ASP B 1 117 ? 43.934 38.625 84.831 1.00 11.06 116 ASP B CA 1
ATOM 1937 C C . ASP B 1 117 ? 43.742 38.380 83.333 1.00 10.92 116 ASP B C 1
ATOM 1938 O O . ASP B 1 117 ? 44.550 38.863 82.499 1.00 11.92 116 ASP B O 1
ATOM 1943 N N . GLY B 1 118 ? 42.717 37.610 82.976 1.00 10.63 117 GLY B N 1
ATOM 1944 C CA . GLY B 1 118 ? 42.379 37.384 81.571 1.00 10.96 117 GLY B CA 1
ATOM 1945 C C . GLY B 1 118 ? 43.017 36.115 81.031 1.00 10.88 117 GLY B C 1
ATOM 1946 O O . GLY B 1 118 ? 42.771 35.802 79.890 1.00 11.95 117 GLY B O 1
ATOM 1947 N N . THR B 1 119 ? 43.750 35.362 81.850 1.00 10.58 118 THR B N 1
ATOM 1948 C CA . THR B 1 119 ? 44.334 34.068 81.436 1.00 9.90 118 THR B CA 1
ATOM 1949 C C . THR B 1 119 ? 43.192 33.117 81.081 1.00 9.44 118 THR B C 1
ATOM 1950 O O . THR B 1 119 ? 42.327 32.857 81.951 1.00 8.65 118 THR B O 1
ATOM 1954 N N . ALA B 1 120 ? 43.200 32.572 79.880 1.00 9.84 119 ALA B N 1
ATOM 1955 C CA . ALA B 1 120 ? 42.054 31.774 79.417 1.00 10.08 119 ALA B CA 1
ATOM 1956 C C . ALA B 1 120 ? 41.930 30.518 80.264 1.00 10.09 119 ALA B C 1
ATOM 1957 O O . ALA B 1 120 ? 42.954 29.940 80.669 1.00 10.05 119 ALA B O 1
ATOM 1959 N N . VAL B 1 121 ? 40.689 30.104 80.470 1.00 9.80 120 VAL B N 1
ATOM 1960 C CA . VAL B 1 121 ? 40.399 28.746 81.001 1.00 9.28 120 VAL B CA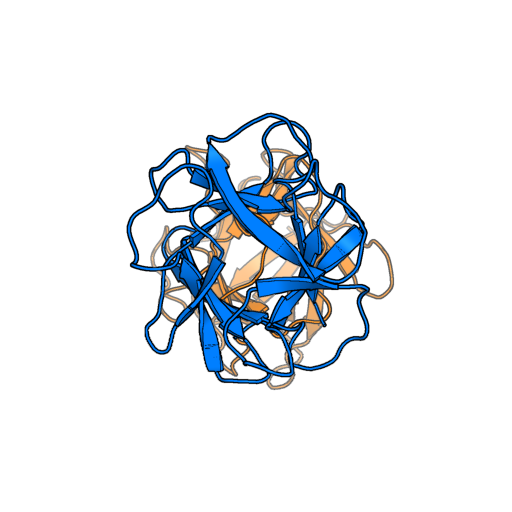 1
ATOM 1961 C C . VAL B 1 121 ? 39.983 27.835 79.858 1.00 9.55 120 VAL B C 1
ATOM 1962 O O . VAL B 1 121 ? 39.358 28.289 78.902 1.00 9.34 120 VAL B O 1
ATOM 1966 N N . GLN B 1 122 ? 40.414 26.592 79.960 1.00 9.43 121 GLN B N 1
ATOM 1967 C CA . GLN B 1 122 ? 40.301 25.630 78.864 1.00 9.21 121 GLN B CA 1
ATOM 1968 C C . GLN B 1 122 ? 40.107 24.253 79.462 1.00 9.05 121 GLN B C 1
ATOM 1969 O O . GLN B 1 122 ? 40.041 24.132 80.698 1.00 8.96 121 GLN B O 1
ATOM 1975 N N . VAL B 1 123 ? 39.981 23.255 78.604 1.00 8.92 122 VAL B N 1
ATOM 1976 C CA . VAL B 1 123 ? 40.219 21.868 79.065 1.00 9.19 122 VAL B CA 1
ATOM 1977 C C . VAL B 1 123 ? 41.553 21.386 78.501 1.00 9.39 122 VAL B C 1
ATOM 1978 O O . VAL B 1 123 ? 42.021 21.906 77.486 1.00 9.65 122 VAL B O 1
ATOM 1982 N N . TRP B 1 124 ? 42.105 20.390 79.178 1.00 10.35 123 TRP B N 1
ATOM 1983 C CA . TRP B 1 124 ? 43.421 19.826 78.835 1.00 11.50 123 TRP B CA 1
ATOM 1984 C C . TRP B 1 124 ? 43.490 18.409 79.384 1.00 12.30 123 TRP B C 1
ATOM 1985 O O . TRP B 1 124 ? 42.847 18.109 80.401 1.00 10.74 123 TRP B O 1
ATOM 1996 N N . ASN B 1 125 ? 44.308 17.598 78.733 1.00 12.43 124 ASN B N 1
ATOM 1997 C CA . ASN B 1 125 ? 44.615 16.238 79.212 1.00 13.83 124 ASN B CA 1
ATOM 1998 C C . ASN B 1 125 ? 44.977 16.314 80.678 1.00 12.34 124 ASN B C 1
ATOM 1999 O O . ASN B 1 125 ? 45.816 17.159 81.054 1.00 10.62 124 ASN B O 1
ATOM 2004 N N . ALA B 1 126 ? 44.400 15.416 81.469 1.00 13.45 125 ALA B N 1
ATOM 2005 C CA . ALA B 1 126 ? 44.666 15.354 82.911 1.00 13.28 125 ALA B CA 1
ATOM 2006 C C . ALA B 1 126 ? 46.166 15.257 83.153 1.00 14.36 125 ALA B C 1
ATOM 2007 O O . ALA B 1 126 ? 46.812 14.343 82.581 1.00 14.10 125 ALA B O 1
ATOM 2009 N N . SER B 1 127 ? 46.644 16.081 84.059 1.00 14.21 126 SER B N 1
ATOM 2010 C CA . SER B 1 127 ? 48.013 16.039 84.598 1.00 17.61 126 SER B CA 1
ATOM 2011 C C . SER B 1 127 ? 47.969 16.193 86.113 1.00 19.16 126 SER B C 1
ATOM 2012 O O . SER B 1 127 ? 46.888 16.428 86.699 1.00 19.27 126 SER B O 1
ATOM 2015 N N . ASP B 1 128 ? 49.122 16.171 86.753 1.00 17.20 127 ASP B N 1
ATOM 2016 C CA . ASP B 1 128 ? 49.223 16.408 88.211 1.00 17.94 127 ASP B CA 1
ATOM 2017 C C . ASP B 1 128 ? 49.267 17.905 88.502 1.00 14.65 127 ASP B C 1
ATOM 2018 O O . ASP B 1 128 ? 49.259 18.261 89.674 1.00 15.83 127 ASP B O 1
ATOM 2023 N N . GLY B 1 129 ? 49.225 18.767 87.488 1.00 14.55 128 GLY B N 1
ATOM 2024 C CA . GLY B 1 129 ? 49.497 20.202 87.710 1.00 14.26 128 GLY B CA 1
ATOM 2025 C C . GLY B 1 129 ? 48.403 20.868 88.549 1.00 12.94 128 GLY B C 1
ATOM 2026 O O . GLY B 1 129 ? 47.210 20.487 88.383 1.00 12.44 128 GLY B O 1
ATOM 2027 N N . ARG B 1 130 ? 48.762 21.772 89.473 1.00 11.74 129 ARG B N 1
ATOM 2028 C CA . ARG B 1 130 ? 47.785 22.404 90.386 1.00 13.58 129 ARG B CA 1
ATOM 2029 C C . ARG B 1 130 ? 46.928 23.394 89.577 1.00 11.06 129 ARG B C 1
ATOM 2030 O O . ARG B 1 130 ? 45.929 23.866 90.140 1.00 12.35 129 ARG B O 1
ATOM 2038 N N . ASN B 1 131 ? 47.313 23.689 88.326 1.00 11.04 130 ASN B N 1
ATOM 2039 C CA . ASN B 1 131 ? 46.485 24.568 87.446 1.00 11.00 130 ASN B CA 1
ATOM 2040 C C . ASN B 1 131 ? 45.225 23.809 87.008 1.00 10.73 130 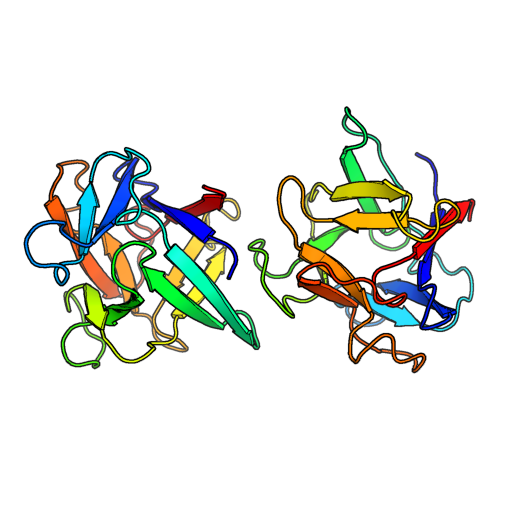ASN B C 1
ATOM 2041 O O . ASN B 1 131 ? 44.306 24.460 86.434 1.00 9.56 130 ASN B O 1
ATOM 2046 N N . GLN B 1 132 ? 45.126 22.492 87.252 1.00 10.10 131 GLN B N 1
ATOM 2047 C CA . GLN B 1 132 ? 43.894 21.705 86.994 1.00 10.50 131 GLN B CA 1
ATOM 2048 C C . GLN B 1 132 ? 43.091 21.484 88.275 1.00 9.50 131 GLN B C 1
ATOM 2049 O O . GLN B 1 132 ? 42.163 20.705 88.286 1.00 10.32 131 GLN B O 1
ATOM 2055 N N . CYS B 1 133 ? 43.456 22.152 89.353 1.00 8.89 132 CYS B N 1
ATOM 2056 C CA . CYS B 1 133 ? 42.811 21.987 90.658 1.00 9.93 132 CYS B CA 1
ATOM 2057 C C . CYS B 1 133 ? 42.165 23.299 91.064 1.00 8.69 132 CYS B C 1
ATOM 2058 O O . CYS B 1 133 ? 42.688 24.364 90.779 1.00 9.28 132 CYS B O 1
ATOM 2061 N N . TRP B 1 134 ? 41.039 23.171 91.738 1.00 9.59 133 TRP B N 1
ATOM 2062 C CA . TRP B 1 134 ? 40.116 24.291 91.992 1.00 9.94 133 TRP B CA 1
ATOM 2063 C C . TRP B 1 134 ? 39.574 24.217 93.407 1.00 10.53 133 TRP B C 1
ATOM 2064 O O . TRP B 1 134 ? 39.305 23.137 93.916 1.00 11.51 133 TRP B O 1
ATOM 2075 N N . VAL B 1 135 ? 39.431 25.353 94.035 1.00 10.17 134 VAL B N 1
ATOM 2076 C CA . VAL B 1 135 ? 38.715 25.454 95.323 1.00 11.52 134 VAL B CA 1
ATOM 2077 C C . VAL B 1 135 ? 37.281 25.861 95.020 1.00 11.85 134 VAL B C 1
ATOM 2078 O O . VAL B 1 135 ? 37.110 26.942 94.491 1.00 11.62 134 VAL B O 1
ATOM 2082 N N . VAL B 1 136 ? 36.316 25.011 95.351 1.00 10.82 135 VAL B N 1
ATOM 2083 C CA . VAL B 1 136 ? 34.862 25.274 95.183 1.00 10.87 135 VAL B CA 1
ATOM 2084 C C . VAL B 1 136 ? 34.295 25.634 96.548 1.00 12.49 135 VAL B C 1
ATOM 2085 O O . VAL B 1 136 ? 34.214 24.758 97.434 1.00 14.22 135 VAL B O 1
ATOM 2089 N N . GLU B 1 137 ? 33.942 26.894 96.745 1.00 12.61 136 GLU B N 1
ATOM 2090 C CA . GLU B 1 137 ? 33.512 27.313 98.105 1.00 14.90 136 GLU B CA 1
ATOM 2091 C C . GLU B 1 137 ? 32.372 28.326 98.008 1.00 14.67 136 GLU B C 1
ATOM 2092 O O . GLU B 1 137 ? 32.264 29.042 97.023 1.00 11.62 136 GLU B O 1
ATOM 2098 N N . GLU B 1 138 ? 31.479 28.281 98.993 1.00 16.97 137 GLU B N 1
ATOM 2099 C CA . GLU B 1 138 ? 30.226 29.100 99.028 1.00 19.00 137 GLU B CA 1
ATOM 2100 C C . GLU B 1 138 ? 30.595 30.579 98.810 1.00 22.07 137 GLU B C 1
ATOM 2101 O O . GLU B 1 138 ? 31.668 31.055 99.281 1.00 23.77 137 GLU B O 1
ATOM 2107 N N . ALA B 1 139 ? 29.770 31.282 98.029 1.00 21.90 138 ALA B N 1
ATOM 2108 C CA . ALA B 1 139 ? 29.980 32.688 97.607 1.00 27.47 138 ALA B CA 1
ATOM 2109 C C . ALA B 1 139 ? 30.560 33.524 98.753 1.00 35.40 138 ALA B C 1
ATOM 2110 O O . ALA B 1 139 ? 29.892 34.474 99.156 1.00 36.20 138 ALA B O 1
#